Protein AF-A0A817P903-F1 (afdb_monomer)

Sequence (240 aa):
MDYQKALSFQKCALSILSQLVPKNDARLVMTYINVGCDYTQWSNDQLAIIYFQKTLIIIRDISTREYSNENVNPIISIFVFRFCFLVDRYIYDGNVSKALHYMNMAVQLYKRFNHIIQQYIDKDFDFPEEPIHQIVKLLATVAADTIRNDSKGALASSHSLLKLNVELNSTMVDLNLLATVSHRIASVYNLANKYEEAYSFAEAELRIRCNDSNPNFEIVASTPEWFARLYPNESTMQIL

Radius of gyration: 20.79 Å; Cα contacts (8 Å, |Δi|>4): 225; chains: 1; bounding box: 44×40×66 Å

Nearest PDB structures (foldseek):
  7ep7-assembly1_A  TM=5.235E-01  e=7.499E-03  Mus musculus
  5l9u-assembly1_O  TM=5.127E-01  e=2.637E-02  Homo sapiens
  6e9x-assembly1_C  TM=4.028E-01  e=3.259E-01  synthetic construct
  3zpj-assembly1_A  TM=3.254E-01  e=2.979E-01  Thermococcus onnurineus NA1
  3lpz-assembly1_A  TM=2.109E-01  e=1.096E+00  Thermochaetoides thermophila DSM 1495

Structure (mmCIF, N/CA/C/O backbone):
data_AF-A0A817P903-F1
#
_entry.id   AF-A0A817P903-F1
#
loop_
_atom_site.group_PDB
_atom_site.id
_atom_site.type_symbol
_atom_site.label_atom_id
_atom_site.label_alt_id
_atom_site.label_comp_id
_atom_site.label_asym_id
_atom_site.label_entity_id
_atom_site.label_seq_id
_atom_site.pdbx_PDB_ins_code
_atom_site.Cartn_x
_atom_site.Cartn_y
_atom_site.Cartn_z
_atom_site.occupancy
_atom_site.B_iso_or_equiv
_atom_site.auth_seq_id
_atom_site.auth_comp_id
_atom_site.auth_asym_id
_atom_site.auth_atom_id
_atom_site.pdbx_PDB_model_num
ATOM 1 N N . MET A 1 1 ? 7.348 -15.358 13.748 1.00 58.72 1 MET A N 1
ATOM 2 C CA . MET A 1 1 ? 6.684 -14.763 14.931 1.00 58.72 1 MET A CA 1
ATOM 3 C C . MET A 1 1 ? 5.490 -15.623 15.299 1.00 58.72 1 MET A C 1
ATOM 5 O O . MET A 1 1 ? 4.866 -16.180 14.406 1.00 58.72 1 MET A O 1
ATOM 9 N N . ASP A 1 2 ? 5.187 -15.759 16.588 1.00 77.12 2 ASP A N 1
ATOM 10 C CA . ASP A 1 2 ? 4.012 -16.498 17.057 1.00 77.12 2 ASP A CA 1
ATOM 11 C C . ASP A 1 2 ? 2.776 -15.582 16.995 1.00 77.12 2 ASP A C 1
ATOM 13 O O . ASP A 1 2 ? 2.403 -14.927 17.971 1.00 77.12 2 ASP A O 1
ATOM 17 N N . TYR A 1 3 ? 2.188 -15.473 15.801 1.00 74.62 3 TYR A N 1
ATOM 18 C CA . TYR A 1 3 ? 1.023 -14.621 15.541 1.00 74.62 3 TYR A CA 1
ATOM 19 C C . TYR A 1 3 ? -0.187 -14.998 16.415 1.00 74.62 3 TYR A C 1
ATOM 21 O O . TYR A 1 3 ? -1.009 -14.139 16.717 1.00 74.62 3 TYR A O 1
ATOM 29 N N . GLN A 1 4 ? -0.270 -16.246 16.899 1.00 81.31 4 GLN A N 1
ATOM 30 C CA . GLN A 1 4 ? -1.297 -16.662 17.864 1.00 81.31 4 GLN A CA 1
ATOM 31 C C . GLN A 1 4 ? -1.150 -15.923 19.185 1.00 81.31 4 GLN A C 1
ATOM 33 O O . GLN A 1 4 ? -2.134 -15.416 19.727 1.00 81.31 4 GLN A O 1
ATOM 38 N N . LYS A 1 5 ? 0.082 -15.844 19.698 1.00 86.25 5 LYS A N 1
ATOM 39 C CA . LYS A 1 5 ? 0.366 -15.116 20.936 1.00 86.25 5 LYS A CA 1
ATOM 40 C C . LYS A 1 5 ? 0.111 -13.625 20.770 1.00 86.25 5 LYS A C 1
ATOM 42 O O . LYS A 1 5 ? -0.588 -13.060 21.610 1.00 86.25 5 LYS A O 1
ATOM 47 N N . ALA A 1 6 ? 0.597 -13.006 19.692 1.00 85.56 6 ALA A N 1
ATOM 48 C CA . ALA A 1 6 ? 0.344 -11.587 19.414 1.00 85.56 6 ALA A CA 1
ATOM 49 C C . ALA A 1 6 ? -1.165 -11.283 19.381 1.00 85.56 6 ALA A C 1
ATOM 51 O O . ALA A 1 6 ? -1.645 -10.436 20.141 1.00 85.56 6 ALA A O 1
ATOM 52 N N . LEU A 1 7 ? -1.926 -12.088 18.637 1.00 88.38 7 LEU A N 1
ATOM 53 C CA . LEU A 1 7 ? -3.375 -11.965 18.542 1.00 88.38 7 LEU A CA 1
ATOM 54 C C . LEU A 1 7 ? -4.068 -12.168 19.900 1.00 88.38 7 LEU A C 1
ATOM 56 O O . LEU A 1 7 ? -5.043 -11.481 20.204 1.00 88.38 7 LEU A O 1
ATOM 60 N N . SER A 1 8 ? -3.580 -13.091 20.737 1.00 89.81 8 SER A N 1
ATOM 61 C CA . SER A 1 8 ? -4.131 -13.325 22.080 1.00 89.81 8 SER A CA 1
ATOM 62 C C . SER A 1 8 ? -3.957 -12.109 22.997 1.00 89.81 8 SER A C 1
ATOM 64 O O . SER A 1 8 ? -4.920 -11.684 23.642 1.00 89.81 8 SER A O 1
ATOM 66 N N . PHE A 1 9 ? -2.775 -11.483 22.984 1.00 91.06 9 PHE A N 1
ATOM 67 C CA . PHE A 1 9 ? -2.508 -10.272 23.755 1.00 91.06 9 PHE A CA 1
ATOM 68 C C . PHE A 1 9 ? -3.334 -9.094 23.242 1.00 91.06 9 PHE A C 1
ATOM 70 O O . PHE A 1 9 ? -3.938 -8.380 24.042 1.00 91.06 9 PHE A O 1
ATOM 77 N N . GLN A 1 10 ? -3.440 -8.923 21.922 1.00 92.19 10 GLN A N 1
ATOM 78 C CA . GLN A 1 10 ? -4.248 -7.854 21.337 1.00 92.19 10 GLN A CA 1
ATOM 79 C C . GLN A 1 10 ? -5.744 -8.025 21.634 1.00 92.19 10 GLN A C 1
ATOM 81 O O . GLN A 1 10 ? -6.421 -7.046 21.937 1.00 92.19 10 GLN A O 1
ATOM 86 N N . LYS A 1 11 ? -6.275 -9.255 21.620 1.00 91.94 11 LYS A N 1
ATOM 87 C CA . LYS A 1 11 ? -7.664 -9.535 22.029 1.00 91.94 11 LYS A CA 1
ATOM 88 C C . LYS A 1 11 ? -7.905 -9.238 23.508 1.00 91.94 11 LYS A C 1
ATOM 90 O O . LYS A 1 11 ? -8.954 -8.690 23.845 1.00 91.94 11 LYS A O 1
ATOM 95 N N . CYS A 1 12 ? -6.945 -9.563 24.373 1.00 92.75 12 CYS A N 1
ATOM 96 C CA . CYS A 1 12 ? -7.005 -9.213 25.791 1.00 92.75 12 CYS A CA 1
ATOM 97 C C . CYS A 1 12 ? -7.043 -7.687 25.978 1.00 92.75 12 CYS A C 1
ATOM 99 O O . CYS A 1 12 ? -7.960 -7.163 26.611 1.00 92.75 12 CYS A O 1
ATOM 101 N N . ALA A 1 13 ? -6.120 -6.967 25.331 1.00 92.88 13 ALA A N 1
ATOM 102 C CA . ALA A 1 13 ? -6.092 -5.507 25.338 1.00 92.88 13 ALA A CA 1
ATOM 103 C C . ALA A 1 13 ? -7.408 -4.912 24.818 1.00 92.88 13 ALA A C 1
ATOM 105 O O . ALA A 1 13 ? -7.954 -3.999 25.431 1.00 92.88 13 ALA A O 1
ATOM 106 N N . LEU A 1 14 ? -7.965 -5.471 23.741 1.00 93.00 14 LEU A N 1
ATOM 107 C CA . LEU A 1 14 ? -9.237 -5.032 23.178 1.00 93.00 14 LEU A CA 1
ATOM 108 C C . LEU A 1 14 ? -10.393 -5.207 24.169 1.00 93.00 14 LEU A C 1
ATOM 110 O O . LEU A 1 14 ? -11.217 -4.305 24.297 1.00 93.00 14 LEU A O 1
ATOM 114 N N . SER A 1 15 ? -10.447 -6.336 24.879 1.00 92.94 15 SER A N 1
ATOM 115 C CA . SER A 1 15 ? -11.467 -6.604 25.901 1.00 92.94 15 SER A CA 1
ATOM 116 C C . SER A 1 15 ? -11.397 -5.602 27.052 1.00 92.94 15 SER A C 1
ATOM 118 O O . SER A 1 15 ? -12.432 -5.107 27.494 1.00 92.94 15 SER A O 1
ATOM 120 N N . ILE A 1 16 ? -10.185 -5.288 27.516 1.00 93.69 16 ILE A N 1
ATOM 121 C CA . ILE A 1 16 ? -9.948 -4.334 28.604 1.00 93.69 16 ILE A CA 1
ATOM 122 C C . ILE A 1 16 ? -10.295 -2.912 28.145 1.00 93.69 16 ILE A C 1
ATOM 124 O O . ILE A 1 16 ? -11.116 -2.237 28.762 1.00 93.69 16 ILE A O 1
ATOM 128 N N . LEU A 1 17 ? -9.726 -2.464 27.023 1.00 91.88 17 LEU A N 1
ATOM 129 C CA . LEU A 1 17 ? -9.944 -1.115 26.500 1.00 91.88 17 LEU A CA 1
ATOM 130 C C . LEU A 1 17 ? -11.420 -0.868 26.167 1.00 91.88 17 LEU A C 1
ATOM 132 O O . LEU A 1 17 ? -11.943 0.187 26.507 1.00 91.88 17 LEU A O 1
ATOM 136 N N . SER A 1 18 ? -12.131 -1.848 25.603 1.00 90.12 18 SER A N 1
ATOM 137 C 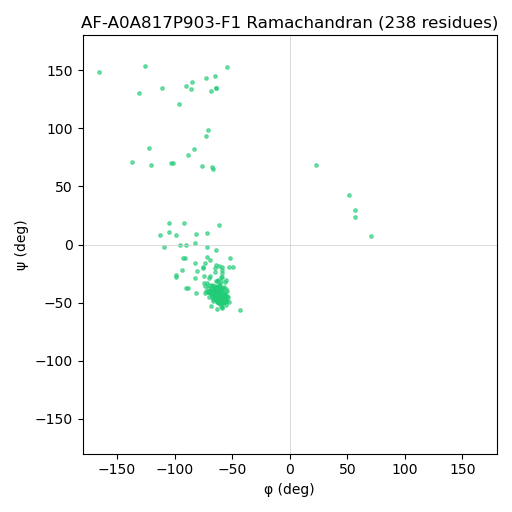CA . SER A 1 18 ? -13.559 -1.696 25.271 1.00 90.12 18 SER A CA 1
ATOM 138 C C . SER A 1 18 ? -14.456 -1.423 26.487 1.00 90.12 18 SER A C 1
ATOM 140 O O . SER A 1 18 ? -15.581 -0.964 26.306 1.00 90.12 18 SER A O 1
ATOM 142 N N . GLN A 1 19 ? -13.984 -1.716 27.704 1.00 93.75 19 GLN A N 1
ATOM 143 C CA . GLN A 1 19 ? -14.698 -1.448 28.958 1.00 93.75 19 GLN A CA 1
ATOM 144 C C . GLN A 1 19 ? -14.230 -0.159 29.645 1.00 93.75 19 GLN A C 1
ATOM 146 O O . GLN A 1 19 ? -14.989 0.434 30.405 1.00 93.75 19 GLN A O 1
ATOM 151 N N . LEU A 1 20 ? -12.985 0.263 29.403 1.00 93.00 20 LEU A N 1
ATOM 152 C CA . LEU A 1 20 ? -12.344 1.361 30.131 1.00 93.00 20 LEU A CA 1
ATOM 153 C C . LEU A 1 20 ? -12.382 2.699 29.401 1.00 93.00 20 LEU A C 1
ATOM 155 O O . LEU A 1 20 ? -12.308 3.741 30.050 1.00 93.00 20 LEU A O 1
ATOM 159 N N . VAL A 1 21 ? -12.425 2.687 28.067 1.00 87.00 21 VAL A N 1
ATOM 160 C CA . VAL A 1 21 ? -12.268 3.903 27.266 1.00 87.00 21 VAL A CA 1
ATOM 161 C C . VAL A 1 21 ? -13.434 4.103 26.299 1.00 87.00 21 VAL A C 1
ATOM 163 O O . VAL A 1 21 ? -14.073 3.132 25.883 1.00 87.00 21 VAL A O 1
ATOM 166 N N . PRO A 1 22 ? -13.734 5.356 25.912 1.00 85.56 22 PRO A N 1
ATOM 167 C CA . PRO A 1 22 ? -14.714 5.636 24.872 1.00 85.56 22 PRO A CA 1
ATOM 168 C C . PRO A 1 22 ? -14.404 4.894 23.566 1.00 85.56 22 PRO A C 1
ATOM 170 O O . PRO A 1 22 ? -13.249 4.633 23.230 1.00 85.56 22 PRO A O 1
ATOM 173 N N . LYS A 1 23 ? -15.443 4.609 22.771 1.00 82.25 23 LYS A N 1
ATOM 174 C CA . LYS A 1 23 ? -15.308 3.871 21.498 1.00 82.25 23 LYS A CA 1
ATOM 175 C C . LYS A 1 23 ? -14.369 4.535 20.483 1.00 82.25 23 LYS A C 1
ATOM 177 O O . LYS A 1 23 ? -13.891 3.859 19.579 1.00 82.25 23 LYS A O 1
ATOM 182 N N . ASN A 1 24 ? -14.140 5.836 20.619 1.00 77.56 24 ASN A N 1
ATOM 183 C CA . ASN A 1 24 ? -13.277 6.638 19.762 1.00 77.56 24 ASN A CA 1
ATOM 184 C C . ASN A 1 24 ? -11.869 6.877 20.340 1.00 77.56 24 ASN A C 1
ATOM 186 O O . ASN A 1 24 ? -11.115 7.667 19.779 1.00 77.56 24 ASN A O 1
ATOM 190 N N . ASP A 1 25 ? -11.502 6.218 21.443 1.00 82.69 25 ASP A N 1
ATOM 191 C CA . ASP A 1 25 ? -10.167 6.339 22.031 1.00 82.69 25 ASP A CA 1
ATOM 192 C C . ASP A 1 25 ? -9.083 5.803 21.083 1.00 82.69 25 ASP A C 1
ATOM 194 O O . ASP A 1 25 ? -9.194 4.707 20.523 1.00 82.69 25 ASP A O 1
ATOM 198 N N . ALA A 1 26 ? -7.998 6.567 20.944 1.00 80.31 26 ALA A N 1
ATOM 199 C CA . ALA A 1 26 ? -6.892 6.267 20.043 1.00 80.31 26 ALA A CA 1
ATOM 200 C C . ALA A 1 26 ? -6.282 4.874 20.258 1.00 80.31 26 ALA A C 1
ATOM 202 O O . ALA A 1 26 ? -5.977 4.164 19.298 1.00 80.31 26 ALA A O 1
ATOM 203 N N . ARG A 1 27 ? -6.143 4.447 21.519 1.00 84.94 27 ARG A N 1
ATOM 204 C CA . ARG A 1 27 ? -5.557 3.146 21.880 1.00 84.94 27 ARG A CA 1
ATOM 205 C C . ARG A 1 27 ? -6.461 2.003 21.443 1.00 84.94 27 ARG A C 1
ATOM 207 O O . ARG A 1 27 ? -5.977 0.966 20.984 1.00 84.94 27 ARG A O 1
ATOM 214 N N . LEU A 1 28 ? -7.774 2.198 21.554 1.00 87.69 28 LEU A N 1
ATOM 215 C CA . LEU A 1 28 ? -8.757 1.221 21.107 1.00 87.69 28 LEU A CA 1
ATOM 216 C C . LEU A 1 28 ? -8.731 1.085 19.578 1.00 87.69 28 LEU A C 1
ATOM 218 O O . LEU A 1 28 ? -8.673 -0.035 19.070 1.00 87.69 28 LEU A O 1
ATOM 222 N N . VAL A 1 29 ? -8.685 2.205 18.846 1.00 87.94 29 VAL A N 1
ATOM 223 C CA . VAL A 1 29 ? -8.566 2.199 17.375 1.00 87.94 29 VAL A CA 1
ATOM 224 C C . VAL A 1 29 ? -7.271 1.526 16.927 1.00 87.94 29 VAL A C 1
ATOM 226 O O . VAL A 1 29 ? -7.301 0.651 16.062 1.00 87.94 29 VAL A O 1
ATOM 229 N N . MET A 1 30 ? -6.147 1.852 17.567 1.00 87.75 30 MET A N 1
ATOM 230 C CA . MET A 1 30 ? -4.868 1.203 17.286 1.00 87.75 30 MET A CA 1
ATOM 231 C C . MET A 1 30 ? -4.903 -0.304 17.537 1.00 87.75 30 MET A C 1
ATOM 233 O O . MET A 1 30 ? -4.342 -1.074 16.758 1.00 87.75 30 MET A O 1
ATOM 237 N N . THR A 1 31 ? -5.609 -0.745 18.577 1.00 91.31 31 THR A N 1
ATOM 238 C CA . THR A 1 31 ? -5.785 -2.175 18.847 1.00 91.31 31 THR A CA 1
ATOM 239 C C . THR A 1 31 ? -6.612 -2.851 17.750 1.00 91.31 31 THR A C 1
ATOM 241 O O . THR A 1 31 ? -6.235 -3.928 17.297 1.00 91.31 31 THR A O 1
ATOM 244 N N . TYR A 1 32 ? -7.685 -2.222 17.250 1.00 93.31 32 TYR A N 1
ATOM 245 C CA . TYR A 1 32 ? -8.441 -2.755 16.107 1.00 93.31 32 TYR A CA 1
ATOM 246 C C . TYR A 1 32 ? -7.581 -2.888 14.843 1.00 93.31 32 TYR A C 1
ATOM 248 O O . TYR A 1 32 ? -7.648 -3.919 14.173 1.00 93.31 32 TYR A O 1
ATOM 256 N N . ILE A 1 33 ? -6.755 -1.879 14.542 1.00 91.31 33 ILE A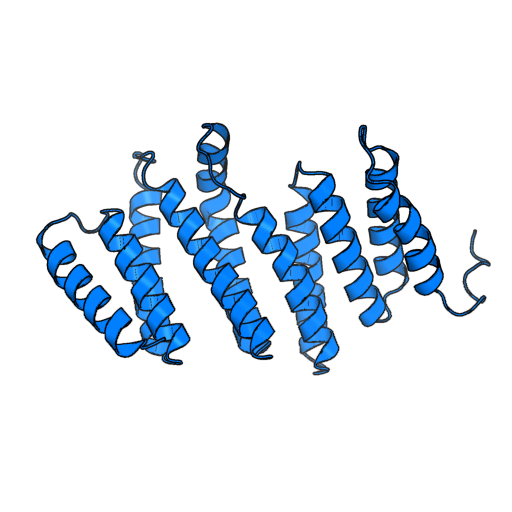 N 1
ATOM 257 C CA . ILE A 1 33 ? -5.827 -1.898 13.402 1.00 91.31 33 ILE A CA 1
ATOM 258 C C . ILE A 1 33 ? -4.856 -3.073 13.520 1.00 91.31 33 ILE A C 1
ATOM 260 O O . ILE A 1 33 ? -4.728 -3.857 12.580 1.00 91.31 33 ILE A O 1
ATOM 264 N N . ASN A 1 34 ? -4.212 -3.217 14.680 1.00 91.19 34 ASN A N 1
ATOM 265 C CA . ASN A 1 34 ? -3.232 -4.273 14.906 1.00 91.19 34 ASN A CA 1
ATOM 266 C C . ASN A 1 34 ? -3.866 -5.666 14.779 1.00 91.19 34 ASN A C 1
ATOM 268 O O . ASN A 1 34 ? -3.315 -6.508 14.080 1.00 91.19 34 ASN A O 1
ATOM 272 N N . VAL A 1 35 ? -5.073 -5.875 15.322 1.00 92.62 35 VAL A N 1
ATOM 273 C CA . VAL A 1 35 ? -5.782 -7.160 15.184 1.00 92.62 35 VAL A CA 1
ATOM 274 C C . VAL A 1 35 ? -6.102 -7.472 13.720 1.00 92.62 35 VAL A C 1
ATOM 276 O O . VAL A 1 35 ? -5.978 -8.619 13.291 1.00 92.62 35 VAL A O 1
ATOM 279 N N . GLY A 1 36 ? -6.488 -6.466 12.929 1.00 92.25 36 GLY A N 1
ATOM 280 C CA . GLY A 1 36 ? -6.689 -6.636 11.489 1.00 92.25 36 GLY A CA 1
ATOM 281 C C . GLY A 1 36 ? -5.405 -7.048 10.757 1.00 92.25 36 GLY A C 1
ATOM 282 O O . GLY A 1 36 ? -5.426 -7.960 9.924 1.00 92.25 36 GLY A O 1
ATOM 283 N N . CYS A 1 37 ? -4.272 -6.431 11.101 1.00 89.56 37 CYS A N 1
ATOM 284 C CA . CYS A 1 37 ? -2.963 -6.795 10.560 1.00 89.56 37 CYS A CA 1
ATOM 285 C C . CYS A 1 37 ? -2.542 -8.215 10.965 1.00 89.56 37 CYS A C 1
ATOM 287 O O . CYS A 1 37 ? -2.125 -8.980 10.096 1.00 89.56 37 CYS A O 1
ATOM 289 N N . ASP A 1 38 ? -2.711 -8.595 12.233 1.00 90.12 38 ASP A N 1
ATOM 290 C CA . ASP A 1 38 ? -2.404 -9.937 12.735 1.00 90.12 38 ASP A CA 1
ATOM 291 C C . ASP A 1 38 ? -3.220 -11.000 11.988 1.00 90.12 38 ASP A C 1
ATOM 293 O O . ASP A 1 38 ? -2.658 -11.982 11.506 1.00 90.12 38 ASP A O 1
ATOM 297 N N . TYR A 1 39 ? -4.529 -10.789 11.800 1.00 90.88 39 TYR A N 1
ATOM 298 C CA . TYR A 1 39 ? -5.360 -11.707 11.013 1.00 90.88 39 TY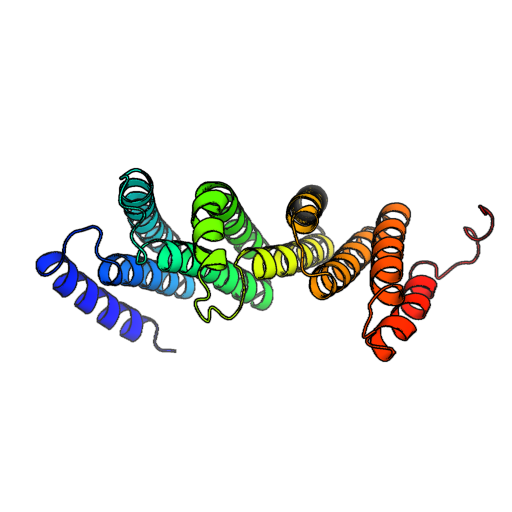R A CA 1
ATOM 299 C C . TYR A 1 39 ? -4.928 -11.799 9.549 1.00 90.88 39 TYR A C 1
ATOM 301 O O . TYR A 1 39 ? -4.944 -12.893 8.985 1.00 90.88 39 TYR A O 1
ATOM 309 N N . THR A 1 40 ? -4.496 -10.688 8.947 1.00 87.88 40 THR A N 1
ATOM 310 C CA . THR A 1 40 ? -3.959 -10.678 7.575 1.00 87.88 40 THR A CA 1
ATOM 311 C C . THR A 1 40 ? -2.671 -11.503 7.483 1.00 87.88 40 THR A C 1
ATOM 313 O O . THR A 1 40 ? -2.484 -12.296 6.559 1.00 87.88 40 THR A O 1
ATOM 316 N N . GLN A 1 41 ? -1.778 -11.370 8.468 1.00 83.69 41 GLN A N 1
ATOM 317 C CA . GLN A 1 41 ? -0.554 -12.175 8.562 1.00 83.69 41 GLN A CA 1
ATOM 318 C C . GLN A 1 41 ? -0.861 -13.660 8.763 1.00 83.69 41 GLN A C 1
ATOM 320 O O . GLN A 1 41 ? -0.165 -14.527 8.241 1.00 83.69 41 GLN A O 1
ATOM 325 N N . TRP A 1 42 ? -1.965 -13.947 9.440 1.00 86.94 42 TRP A N 1
ATOM 326 C CA . TRP A 1 42 ? -2.511 -15.281 9.621 1.00 86.94 42 TRP A CA 1
ATOM 327 C C . TRP A 1 42 ? -3.344 -15.816 8.453 1.00 86.94 42 TRP A C 1
ATOM 329 O O . TRP A 1 42 ? -3.958 -16.874 8.576 1.00 86.94 42 TRP A O 1
ATOM 339 N N . SER A 1 43 ? -3.351 -15.121 7.312 1.00 86.25 43 SER A N 1
ATOM 340 C CA . SER A 1 43 ? -4.129 -15.486 6.119 1.00 86.25 43 SER A CA 1
ATOM 341 C C . SER A 1 43 ? -5.636 -15.622 6.375 1.00 86.25 43 SER A C 1
ATOM 343 O O . SER A 1 43 ? -6.340 -16.306 5.635 1.00 86.25 43 SER A O 1
ATOM 345 N N . ASN A 1 44 ? -6.146 -14.957 7.414 1.00 88.44 44 ASN A N 1
ATOM 346 C CA . ASN A 1 44 ? -7.566 -14.879 7.725 1.00 88.44 44 ASN A CA 1
ATOM 347 C C . ASN A 1 44 ? -8.122 -13.512 7.306 1.00 88.44 44 ASN A C 1
ATOM 349 O O . ASN A 1 44 ? -8.460 -12.656 8.128 1.00 88.44 44 ASN A O 1
ATOM 353 N N . ASP A 1 45 ? -8.206 -13.316 5.992 1.00 85.25 45 ASP A N 1
ATOM 354 C CA . ASP A 1 45 ? -8.588 -12.038 5.386 1.00 85.25 45 ASP A CA 1
ATOM 355 C C . ASP A 1 45 ? -10.023 -11.625 5.768 1.00 85.25 45 ASP A C 1
ATOM 357 O O . ASP A 1 45 ? -10.312 -10.441 5.939 1.00 85.25 45 ASP A O 1
ATOM 361 N N . GLN A 1 46 ? -10.919 -12.598 5.973 1.00 89.88 46 GLN A N 1
ATOM 362 C CA . GLN A 1 46 ? -12.305 -12.345 6.383 1.00 89.88 46 GLN A CA 1
ATOM 363 C C . GLN A 1 46 ? -12.371 -11.636 7.738 1.00 89.88 46 GLN A C 1
ATOM 365 O O . GLN A 1 46 ? -13.055 -10.619 7.877 1.00 89.88 46 GLN A O 1
ATOM 370 N N . LEU A 1 47 ? -11.633 -12.137 8.735 1.00 91.38 47 LEU A N 1
ATOM 371 C CA . LEU A 1 47 ? -11.566 -11.481 10.037 1.00 91.38 47 LEU A CA 1
ATOM 372 C C . LEU A 1 47 ? -10.802 -10.160 9.945 1.00 91.38 47 LEU A C 1
ATOM 374 O O . LEU A 1 47 ? -11.256 -9.174 10.520 1.00 91.38 47 LEU A O 1
ATOM 378 N N . ALA A 1 48 ? -9.710 -10.092 9.181 1.00 91.50 48 ALA A N 1
ATOM 379 C CA . ALA A 1 48 ? -8.967 -8.847 8.996 1.00 91.50 48 ALA A CA 1
ATOM 380 C C . ALA A 1 48 ? -9.860 -7.696 8.500 1.00 91.50 48 ALA A C 1
ATOM 382 O O . ALA A 1 48 ? -9.870 -6.615 9.094 1.00 91.50 48 ALA A O 1
ATOM 383 N N . ILE A 1 49 ? -10.679 -7.951 7.474 1.00 90.00 49 ILE A N 1
ATOM 384 C CA . ILE A 1 49 ? -11.604 -6.965 6.901 1.00 90.00 49 ILE A CA 1
ATOM 385 C C . ILE A 1 49 ? -12.614 -6.473 7.941 1.00 90.00 49 ILE A C 1
ATOM 387 O O . ILE A 1 49 ? -12.869 -5.272 8.009 1.00 90.00 49 ILE A O 1
ATOM 391 N N . ILE A 1 50 ? -13.153 -7.354 8.789 1.00 93.12 50 ILE A N 1
ATOM 392 C CA . ILE A 1 50 ? -14.091 -6.958 9.854 1.00 93.12 50 ILE A CA 1
ATOM 393 C C . ILE A 1 50 ? -13.433 -5.957 10.812 1.00 93.12 50 ILE A C 1
ATOM 395 O O . ILE A 1 50 ? -14.049 -4.962 11.203 1.00 93.12 50 ILE A O 1
ATOM 399 N N . TYR A 1 51 ? -12.177 -6.193 11.190 1.00 93.19 51 TYR A N 1
ATOM 400 C CA . TYR A 1 51 ? -11.442 -5.298 12.081 1.00 93.19 51 TYR A CA 1
ATOM 401 C C . TYR A 1 51 ? -11.080 -3.973 11.399 1.00 93.19 51 TYR A C 1
ATOM 403 O O . TYR A 1 51 ? -11.288 -2.914 11.991 1.00 93.19 51 TYR A O 1
ATOM 411 N N . PHE A 1 52 ? -10.669 -3.999 10.130 1.00 92.81 52 PHE A N 1
ATOM 412 C CA . PHE A 1 52 ? -10.452 -2.780 9.347 1.00 92.81 52 PHE A CA 1
ATOM 413 C C . PHE A 1 52 ? -11.738 -1.962 9.151 1.00 92.81 52 PHE A C 1
ATOM 415 O O . PHE A 1 52 ? -11.700 -0.735 9.222 1.00 92.81 52 PHE A O 1
ATOM 422 N N . GLN A 1 53 ? -12.894 -2.606 8.978 1.00 91.69 53 GLN A N 1
ATOM 423 C CA . GLN A 1 53 ? -14.190 -1.923 8.912 1.00 91.69 53 GLN A CA 1
ATOM 424 C C . GLN A 1 53 ? -14.551 -1.244 10.235 1.00 91.69 53 GLN A C 1
ATOM 426 O O . GLN A 1 53 ? -15.008 -0.100 10.224 1.00 91.69 53 GLN A O 1
ATOM 431 N N . LYS A 1 54 ? -14.306 -1.901 11.377 1.00 90.44 54 LYS A N 1
ATOM 432 C CA . LYS A 1 54 ? -14.489 -1.281 12.700 1.00 90.44 54 LYS A CA 1
ATOM 433 C C . LYS A 1 54 ? -13.616 -0.037 12.857 1.00 90.44 54 LYS A C 1
ATOM 435 O O . LYS A 1 54 ? -14.128 1.006 13.258 1.00 90.44 54 LYS A O 1
ATOM 440 N N . THR A 1 55 ? -12.345 -0.121 12.464 1.00 91.19 55 THR A N 1
ATOM 441 C CA . THR A 1 55 ? -11.434 1.031 12.425 1.00 91.19 55 THR A CA 1
ATOM 442 C C . THR A 1 55 ? -11.992 2.158 11.554 1.00 91.19 55 THR A C 1
ATOM 444 O O . THR A 1 55 ? -12.061 3.300 12.002 1.00 91.19 55 THR A O 1
ATOM 447 N N . LEU A 1 56 ? -12.448 1.853 10.333 1.00 89.25 56 LEU A N 1
ATOM 448 C CA . LEU A 1 56 ? -12.993 2.846 9.401 1.00 89.25 56 LEU A CA 1
ATOM 449 C C . LEU A 1 56 ? -14.232 3.564 9.940 1.00 89.25 56 LEU A C 1
ATOM 451 O O . LEU A 1 56 ? -14.376 4.763 9.715 1.00 89.25 56 LEU A O 1
ATOM 455 N N . ILE A 1 57 ? -15.133 2.852 10.620 1.00 88.00 57 ILE A N 1
ATOM 456 C CA . ILE A 1 57 ? -16.332 3.451 11.223 1.00 88.00 57 ILE A CA 1
ATOM 457 C C . ILE A 1 57 ? -15.927 4.482 12.277 1.00 88.00 57 ILE A C 1
ATOM 459 O O . ILE A 1 57 ? -16.448 5.595 12.268 1.00 88.00 57 ILE A O 1
ATOM 463 N N . ILE A 1 58 ? -14.971 4.132 13.138 1.00 84.31 58 ILE A N 1
ATOM 464 C CA . ILE A 1 58 ? -14.499 5.026 14.195 1.00 84.31 58 ILE A CA 1
ATOM 465 C C . ILE A 1 58 ? -13.769 6.232 13.594 1.00 84.31 58 ILE A C 1
ATOM 467 O O . ILE A 1 58 ? -14.084 7.363 13.947 1.00 84.31 58 ILE A O 1
ATOM 471 N N . ILE A 1 59 ? -12.862 6.016 12.633 1.00 83.81 59 ILE A N 1
ATOM 472 C CA . ILE A 1 59 ? -12.170 7.108 11.931 1.00 83.81 59 ILE A CA 1
ATOM 473 C C . ILE A 1 59 ? -13.177 8.064 11.278 1.00 83.81 59 ILE A C 1
ATOM 475 O O . ILE A 1 59 ? -13.023 9.275 11.398 1.00 83.81 59 ILE A O 1
ATOM 479 N N . ARG A 1 60 ? -14.227 7.542 10.627 1.00 84.25 60 ARG A N 1
ATOM 480 C CA . ARG A 1 60 ? -15.279 8.370 10.015 1.00 84.25 60 ARG A CA 1
ATOM 481 C C . ARG A 1 60 ? -16.019 9.209 11.052 1.00 84.25 60 ARG A C 1
ATOM 483 O O . ARG A 1 60 ? -16.137 10.411 10.851 1.00 84.25 60 ARG A O 1
ATOM 490 N N . ASP A 1 61 ? -16.479 8.598 12.141 1.00 80.31 61 ASP A N 1
ATOM 491 C CA . ASP A 1 61 ? -17.201 9.305 13.207 1.00 80.31 61 ASP A CA 1
ATOM 492 C C . ASP A 1 61 ? -16.348 10.432 13.801 1.00 80.31 61 ASP A C 1
ATOM 494 O O . ASP A 1 61 ? -16.804 11.569 13.924 1.00 80.31 61 ASP A O 1
ATOM 498 N N . ILE A 1 62 ? -15.073 10.150 14.079 1.00 74.25 62 ILE A N 1
ATOM 499 C CA . ILE A 1 62 ? -14.160 11.154 14.619 1.00 74.25 62 ILE A CA 1
ATOM 500 C C . ILE A 1 62 ? -13.882 12.267 13.598 1.00 74.25 62 ILE A C 1
ATOM 502 O O . ILE A 1 62 ? -13.909 13.435 13.964 1.00 74.25 62 ILE A O 1
ATOM 506 N N . SER A 1 63 ? -13.678 11.927 12.320 1.00 72.44 63 SER A N 1
ATOM 507 C CA . SER A 1 63 ? -13.385 12.909 11.264 1.00 72.44 63 SER A CA 1
ATOM 508 C C . SER A 1 63 ? -14.522 13.899 10.979 1.00 72.44 63 SER A C 1
ATOM 510 O O . SER A 1 63 ? -14.279 14.947 10.395 1.00 72.44 63 SER A O 1
ATOM 512 N N . THR A 1 64 ? -15.762 13.570 11.359 1.00 71.06 64 THR A N 1
ATOM 513 C CA . THR A 1 64 ? -16.944 14.419 11.119 1.00 71.06 64 THR A CA 1
ATOM 514 C C . THR A 1 64 ? -17.283 15.366 12.266 1.00 71.06 64 THR A C 1
ATOM 516 O O . THR A 1 64 ? -18.130 16.240 12.101 1.00 71.06 64 THR A O 1
ATOM 519 N N . ARG A 1 65 ? -16.667 15.195 13.439 1.00 64.19 65 ARG A N 1
ATOM 520 C CA . ARG A 1 65 ? -16.889 16.080 14.587 1.00 64.19 65 ARG A CA 1
ATOM 521 C C . ARG A 1 65 ? -15.861 17.211 14.506 1.00 64.19 65 ARG A C 1
ATOM 523 O O . ARG A 1 65 ? -14.692 16.927 14.286 1.00 64.19 65 ARG A O 1
ATOM 530 N N . GLU A 1 66 ? -16.272 18.463 14.739 1.00 50.56 66 GLU A N 1
ATOM 531 C CA . GLU A 1 66 ? -15.395 19.665 14.772 1.00 50.56 66 GLU A CA 1
ATOM 532 C C . GLU A 1 66 ? -14.172 19.531 15.702 1.00 50.56 66 GLU A C 1
ATOM 534 O O . GLU A 1 66 ? -13.230 20.313 15.636 1.00 50.56 66 GLU A O 1
ATOM 539 N N . TYR A 1 67 ? -14.149 18.495 16.536 1.00 48.75 67 TYR A N 1
ATOM 540 C CA . TYR A 1 67 ? -12.969 17.998 17.222 1.00 48.75 67 TYR A CA 1
ATOM 541 C C . TYR A 1 67 ? -12.066 17.192 16.276 1.00 48.75 67 TYR A C 1
ATOM 543 O O . TYR A 1 67 ? -11.860 15.989 16.472 1.00 48.75 67 TYR A O 1
ATOM 551 N N . SER A 1 68 ? -11.450 17.863 15.300 1.00 49.44 68 SER A N 1
ATOM 552 C CA . SER A 1 68 ? -10.178 17.426 14.712 1.00 49.44 68 SER A CA 1
ATOM 553 C C . SER A 1 68 ? -9.088 17.536 15.787 1.00 49.44 68 SER A C 1
ATOM 555 O O . SER A 1 68 ? -8.204 18.390 15.743 1.00 49.44 68 SER A O 1
ATOM 557 N N . ASN A 1 69 ? -9.223 16.736 16.843 1.00 51.09 69 ASN A N 1
ATOM 558 C CA . ASN A 1 69 ? -8.286 16.715 17.948 1.00 51.09 69 ASN A CA 1
ATOM 559 C C . ASN A 1 69 ? -6.941 16.216 17.422 1.00 51.09 69 ASN A C 1
ATOM 561 O O . ASN A 1 69 ? -6.880 15.300 16.600 1.00 51.09 69 ASN A O 1
ATOM 565 N N . GLU A 1 70 ? -5.865 16.761 17.973 1.00 54.44 70 GLU A N 1
ATOM 566 C CA . GLU A 1 70 ? -4.463 16.425 17.683 1.00 54.44 70 GLU A CA 1
ATOM 567 C C . GLU A 1 70 ? -4.168 14.905 17.712 1.00 54.44 70 GLU A C 1
ATOM 569 O O . GLU A 1 70 ? -3.215 14.439 17.096 1.00 54.44 70 GLU A O 1
ATOM 574 N N . ASN A 1 71 ? -5.035 14.108 18.349 1.00 54.78 71 ASN A N 1
ATOM 575 C CA . ASN A 1 71 ? -4.936 12.651 18.477 1.00 54.78 71 ASN A CA 1
ATOM 576 C C . ASN A 1 71 ? -5.441 11.832 17.269 1.00 54.78 71 ASN A C 1
ATOM 578 O O . ASN A 1 71 ? -5.159 10.637 17.194 1.00 54.78 71 ASN A O 1
ATOM 582 N N . VAL A 1 72 ? -6.216 12.409 16.347 1.00 57.28 72 VAL A N 1
ATOM 583 C CA . VAL A 1 72 ? -6.911 11.657 15.274 1.00 57.28 72 VAL A CA 1
ATOM 584 C C . VAL A 1 72 ? -6.034 11.500 14.037 1.00 57.28 72 VAL A C 1
ATOM 586 O O . VAL A 1 72 ? -6.009 10.441 13.405 1.00 57.28 72 VAL A O 1
ATOM 589 N N . ASN A 1 73 ? -5.269 12.542 13.727 1.00 66.12 73 ASN A N 1
ATOM 590 C CA . ASN A 1 73 ? -4.445 12.627 12.527 1.00 66.12 73 ASN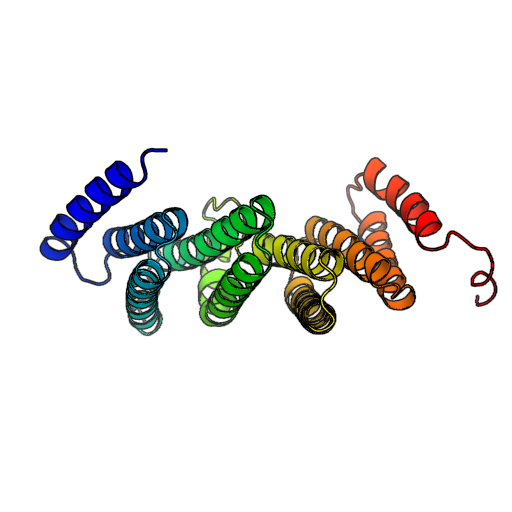 A CA 1
ATOM 591 C C . ASN A 1 73 ? -3.314 11.579 12.520 1.00 66.12 73 ASN A C 1
ATOM 593 O O . ASN A 1 73 ? -3.162 10.902 11.499 1.00 66.12 73 ASN A O 1
ATOM 597 N N . PRO A 1 74 ? -2.620 11.304 13.651 1.00 74.25 74 PRO A N 1
ATOM 598 C CA . PRO A 1 74 ? -1.657 10.207 13.717 1.00 74.25 74 PRO A CA 1
ATOM 599 C C . PRO A 1 74 ? -2.289 8.845 13.416 1.00 74.25 74 PRO A C 1
ATOM 601 O O . PRO A 1 74 ? -1.682 8.024 12.739 1.00 74.25 74 PRO A O 1
ATOM 604 N N . ILE A 1 75 ? -3.521 8.590 13.867 1.00 80.38 75 ILE A N 1
ATOM 605 C CA . ILE A 1 75 ? -4.168 7.279 13.701 1.00 80.38 75 ILE A CA 1
ATOM 606 C C . ILE A 1 75 ? -4.506 7.011 12.236 1.00 80.38 75 ILE A C 1
ATOM 608 O O . ILE A 1 75 ? -4.304 5.894 11.763 1.00 80.38 75 ILE A O 1
ATOM 612 N N . ILE A 1 76 ? -5.015 8.014 11.512 1.00 84.88 76 ILE A N 1
ATOM 613 C CA . ILE A 1 76 ? -5.330 7.872 10.085 1.00 84.88 76 ILE A CA 1
ATOM 614 C C . ILE A 1 76 ? -4.046 7.602 9.299 1.00 84.88 76 ILE A C 1
ATOM 616 O O . ILE A 1 76 ? -4.008 6.645 8.524 1.00 84.88 76 ILE A O 1
ATOM 620 N N . SER A 1 77 ? -2.987 8.379 9.545 1.00 84.44 77 SER A N 1
ATOM 621 C CA . SER A 1 77 ? -1.678 8.169 8.921 1.00 84.44 77 SER A CA 1
ATOM 622 C C . SER A 1 77 ? -1.128 6.778 9.233 1.00 84.44 77 SER A C 1
ATOM 624 O O . SER A 1 77 ? -0.778 6.040 8.314 1.00 84.44 77 SER A O 1
ATOM 626 N N . ILE A 1 78 ? -1.141 6.356 10.503 1.00 85.12 78 ILE A N 1
ATOM 627 C CA . ILE A 1 78 ? -0.726 5.005 10.910 1.00 85.12 78 ILE A CA 1
ATOM 628 C C . ILE A 1 78 ? -1.561 3.940 10.197 1.00 85.12 78 ILE A C 1
ATOM 630 O O . ILE A 1 78 ? -1.018 2.926 9.762 1.00 85.12 78 ILE A O 1
ATOM 634 N N . PHE A 1 79 ? -2.868 4.147 10.046 1.00 90.25 79 PHE A N 1
ATOM 635 C CA . PHE A 1 79 ? -3.725 3.180 9.376 1.00 90.25 79 PHE A CA 1
ATOM 636 C C . PHE A 1 79 ? -3.391 3.049 7.885 1.00 90.25 79 PHE A C 1
ATOM 638 O O . PHE A 1 79 ? -3.303 1.926 7.386 1.00 90.25 79 PHE A O 1
ATOM 645 N N . VAL A 1 80 ? -3.116 4.163 7.196 1.00 90.94 80 VAL A N 1
ATOM 646 C CA . VAL A 1 80 ? -2.588 4.149 5.821 1.00 90.94 80 VAL A CA 1
ATOM 647 C C . VAL A 1 80 ? -1.255 3.398 5.773 1.00 90.94 80 VAL A C 1
ATOM 649 O O . VAL A 1 80 ? -1.114 2.470 4.977 1.00 90.94 80 VAL A O 1
ATOM 652 N N . PHE A 1 81 ? -0.313 3.710 6.670 1.00 89.12 81 PHE A N 1
ATOM 653 C CA . PHE A 1 81 ? 0.979 3.020 6.734 1.00 89.12 81 PHE A CA 1
ATOM 654 C C . PHE A 1 81 ? 0.836 1.519 6.957 1.00 89.12 81 PHE A C 1
ATOM 656 O O . PHE A 1 81 ? 1.574 0.739 6.366 1.00 89.12 81 PHE A O 1
ATOM 663 N N . ARG A 1 82 ? -0.126 1.078 7.770 1.00 90.62 82 ARG A N 1
ATOM 664 C CA . ARG A 1 82 ? -0.381 -0.351 7.987 1.00 90.62 82 ARG A CA 1
ATOM 665 C C . ARG A 1 82 ? -0.815 -1.057 6.709 1.00 90.62 82 ARG A C 1
ATOM 667 O O . ARG A 1 82 ? -0.374 -2.181 6.491 1.00 90.62 82 ARG A O 1
ATOM 674 N N . PHE A 1 83 ? -1.590 -0.407 5.843 1.00 93.19 83 PHE A N 1
ATOM 675 C CA . PHE A 1 83 ? -1.853 -0.947 4.509 1.00 93.19 83 PHE A CA 1
ATOM 676 C C . PHE A 1 83 ? -0.598 -0.952 3.632 1.00 93.19 83 PHE A C 1
ATOM 678 O O . PHE A 1 83 ? -0.335 -1.974 3.008 1.00 93.19 83 PHE A O 1
ATOM 685 N N . CYS A 1 84 ? 0.216 0.109 3.642 1.00 92.50 84 CYS A N 1
ATOM 686 C CA . CYS A 1 84 ? 1.497 0.139 2.921 1.00 92.50 84 CYS A CA 1
ATOM 687 C C . CYS A 1 84 ? 2.427 -1.018 3.339 1.00 92.50 84 CYS A C 1
ATOM 689 O O . CYS A 1 84 ? 2.938 -1.737 2.488 1.00 92.50 84 CYS A O 1
ATOM 691 N N . PHE A 1 85 ? 2.549 -1.294 4.642 1.00 90.81 85 PHE A N 1
ATOM 692 C CA . PHE A 1 85 ? 3.314 -2.440 5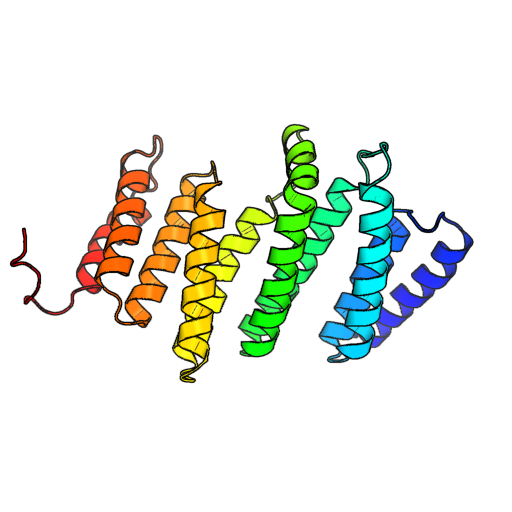.148 1.00 90.81 85 PHE A CA 1
ATOM 693 C C . PHE A 1 85 ? 2.771 -3.789 4.660 1.00 90.81 85 PHE A C 1
ATOM 695 O O . PHE A 1 85 ? 3.542 -4.712 4.396 1.00 90.81 85 PHE A O 1
ATOM 702 N N . LEU A 1 86 ? 1.446 -3.937 4.552 1.00 91.88 86 LEU A N 1
ATOM 703 C CA . LEU A 1 86 ? 0.849 -5.147 3.983 1.00 91.88 86 LEU A CA 1
ATOM 704 C C . LEU A 1 86 ? 1.170 -5.278 2.490 1.00 91.88 86 LEU A C 1
ATOM 706 O O . LEU A 1 86 ? 1.443 -6.388 2.039 1.00 91.88 86 LEU A O 1
ATOM 710 N N . VAL A 1 87 ? 1.174 -4.170 1.743 1.00 93.19 87 VAL A N 1
ATOM 711 C CA . VAL A 1 87 ? 1.557 -4.144 0.323 1.00 93.19 87 VAL A CA 1
ATOM 712 C C . VAL A 1 87 ? 2.991 -4.630 0.143 1.00 93.19 87 VAL A C 1
ATOM 714 O O . VAL A 1 87 ? 3.194 -5.587 -0.599 1.00 93.19 87 VAL A O 1
ATOM 717 N N . ASP A 1 88 ? 3.953 -4.055 0.869 1.00 91.25 88 ASP A N 1
ATOM 718 C CA . ASP A 1 88 ? 5.359 -4.488 0.837 1.00 91.25 88 ASP A CA 1
ATOM 719 C C . ASP A 1 88 ? 5.513 -5.979 1.129 1.00 91.25 88 ASP A C 1
ATOM 721 O O . ASP A 1 88 ? 6.230 -6.701 0.435 1.00 91.25 88 ASP A O 1
ATOM 725 N N . ARG A 1 89 ? 4.795 -6.469 2.143 1.00 90.38 89 ARG A N 1
ATOM 726 C CA . ARG A 1 89 ? 4.847 -7.882 2.511 1.00 90.38 89 ARG A CA 1
ATOM 727 C C . ARG A 1 89 ? 4.328 -8.782 1.395 1.00 90.38 89 ARG A C 1
ATOM 729 O O . ARG A 1 89 ? 4.937 -9.805 1.111 1.00 90.38 89 ARG A O 1
ATOM 736 N N . TYR A 1 90 ? 3.216 -8.422 0.760 1.00 90.00 90 TYR A N 1
ATOM 737 C CA . TYR A 1 90 ? 2.664 -9.232 -0.325 1.00 90.00 90 TYR A CA 1
ATOM 738 C C . TYR A 1 90 ? 3.456 -9.119 -1.626 1.00 90.00 90 TYR A C 1
ATOM 740 O O . TYR A 1 90 ? 3.473 -10.086 -2.382 1.00 90.00 90 TYR A O 1
ATOM 748 N N . ILE A 1 91 ? 4.140 -7.997 -1.862 1.00 88.88 91 ILE A N 1
ATOM 749 C CA . ILE A 1 91 ? 5.167 -7.883 -2.905 1.00 88.88 91 ILE A CA 1
ATOM 750 C C . ILE A 1 91 ? 6.289 -8.888 -2.629 1.00 88.88 91 ILE A C 1
ATOM 752 O O . ILE A 1 91 ? 6.619 -9.689 -3.501 1.00 88.88 91 ILE A O 1
ATOM 756 N N . TYR A 1 92 ? 6.820 -8.908 -1.402 1.00 89.38 92 TYR A N 1
ATOM 757 C CA . TYR A 1 92 ? 7.865 -9.852 -0.999 1.00 89.38 92 TYR A CA 1
ATOM 758 C C . TYR A 1 92 ? 7.424 -11.317 -1.138 1.00 89.38 92 TYR A C 1
ATOM 760 O O . TYR A 1 92 ? 8.170 -12.144 -1.656 1.00 89.38 92 TYR A O 1
ATOM 768 N N . ASP A 1 93 ? 6.185 -11.628 -0.747 1.00 87.81 93 ASP A N 1
ATOM 769 C CA . ASP A 1 93 ? 5.590 -12.962 -0.890 1.00 87.81 93 ASP A CA 1
ATOM 770 C C . ASP A 1 93 ? 5.251 -13.313 -2.365 1.00 87.81 93 ASP A C 1
ATOM 772 O O . ASP A 1 93 ? 4.740 -14.400 -2.640 1.00 87.81 93 ASP A O 1
ATOM 776 N N . GLY A 1 94 ? 5.467 -12.401 -3.325 1.00 86.44 94 GLY A N 1
ATOM 777 C CA . GLY A 1 94 ? 5.129 -12.569 -4.745 1.00 86.44 94 GLY A CA 1
ATOM 778 C C . GLY A 1 94 ? 3.623 -12.555 -5.047 1.00 86.44 94 GLY A C 1
ATOM 779 O O . GLY A 1 94 ? 3.199 -12.818 -6.174 1.00 86.44 94 GLY A O 1
ATOM 780 N N . ASN A 1 95 ? 2.782 -12.242 -4.058 1.00 88.31 95 ASN A N 1
ATOM 781 C CA . ASN A 1 95 ? 1.330 -12.219 -4.192 1.00 88.31 95 ASN A CA 1
ATOM 782 C C . ASN A 1 95 ? 0.835 -10.851 -4.676 1.00 88.31 95 ASN A C 1
ATOM 784 O O . ASN A 1 95 ? 0.265 -10.049 -3.928 1.00 88.31 95 ASN A O 1
ATOM 788 N N . VAL A 1 96 ? 1.004 -10.614 -5.975 1.00 86.31 96 VAL A N 1
ATOM 789 C CA . VAL A 1 96 ? 0.643 -9.344 -6.618 1.00 86.31 96 VAL A CA 1
ATOM 790 C C . VAL A 1 96 ? -0.846 -9.017 -6.490 1.00 86.31 96 VAL A C 1
ATOM 792 O O . VAL A 1 96 ? -1.203 -7.853 -6.329 1.00 86.31 96 VAL A O 1
ATOM 795 N N . SER A 1 97 ? -1.733 -10.018 -6.492 1.00 86.56 97 SER A N 1
ATOM 796 C CA . SER A 1 97 ? -3.175 -9.778 -6.340 1.00 86.56 97 SER A CA 1
ATOM 797 C C . SER A 1 97 ? -3.518 -9.184 -4.973 1.00 86.56 97 SER A C 1
ATOM 799 O O . SER A 1 97 ? -4.332 -8.262 -4.895 1.00 86.56 97 SER A O 1
ATOM 801 N N . LYS A 1 98 ? -2.916 -9.696 -3.890 1.00 88.62 98 LYS A N 1
ATOM 802 C CA . LYS A 1 98 ? -3.123 -9.143 -2.544 1.00 88.62 98 LYS A CA 1
ATOM 803 C C . LYS A 1 98 ? -2.417 -7.802 -2.378 1.00 88.62 98 LYS A C 1
ATOM 805 O O . LYS A 1 98 ? -3.017 -6.888 -1.816 1.00 88.62 98 LYS A O 1
ATOM 810 N N . ALA A 1 99 ? -1.208 -7.649 -2.920 1.00 90.56 99 ALA A N 1
ATOM 811 C CA . ALA A 1 99 ? -0.518 -6.361 -2.942 1.00 90.56 99 ALA A CA 1
ATOM 812 C C . ALA A 1 99 ? -1.385 -5.283 -3.614 1.00 90.56 99 ALA A C 1
ATOM 814 O O . ALA A 1 99 ? -1.641 -4.240 -3.022 1.00 90.56 99 ALA A O 1
ATOM 815 N N . LEU A 1 1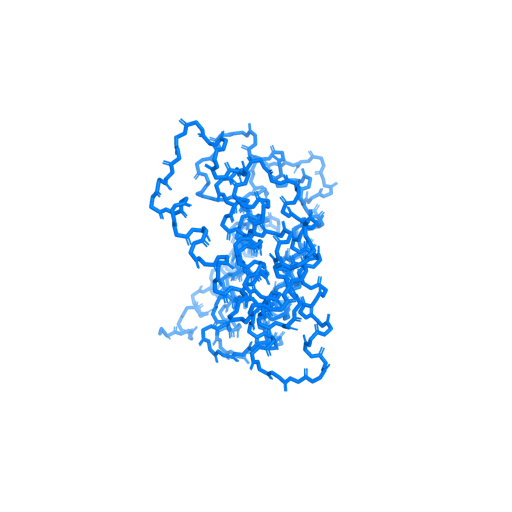00 ? -1.949 -5.575 -4.790 1.00 89.12 100 LEU A N 1
ATOM 816 C CA . LEU A 1 100 ? -2.865 -4.680 -5.498 1.00 89.12 100 LEU A CA 1
ATOM 817 C C . LEU A 1 100 ? -4.119 -4.354 -4.674 1.00 89.12 100 LEU A C 1
ATOM 819 O O . LEU A 1 100 ? -4.545 -3.200 -4.620 1.00 89.12 100 LEU A O 1
ATOM 823 N N . HIS A 1 101 ? -4.713 -5.357 -4.022 1.00 89.12 101 HIS A N 1
ATOM 824 C CA . HIS A 1 101 ? -5.891 -5.168 -3.177 1.00 89.12 101 HIS A CA 1
ATOM 825 C C . HIS A 1 101 ? -5.627 -4.169 -2.042 1.00 89.12 101 HIS A C 1
ATOM 827 O O . HIS A 1 101 ? -6.343 -3.172 -1.920 1.00 89.12 101 HIS A O 1
ATOM 833 N N . TYR A 1 102 ? -4.576 -4.394 -1.249 1.00 92.19 102 TYR A N 1
ATOM 834 C CA . TYR A 1 102 ? -4.236 -3.508 -0.134 1.00 92.19 102 TYR A CA 1
ATOM 835 C C . TYR A 1 102 ? -3.715 -2.150 -0.602 1.00 92.19 102 TYR A C 1
ATOM 837 O O . TYR A 1 102 ? -3.965 -1.147 0.065 1.00 92.19 102 TYR A O 1
ATOM 845 N N . MET A 1 103 ? -3.088 -2.088 -1.778 1.00 93.62 103 MET A N 1
ATOM 846 C CA . MET A 1 103 ? -2.657 -0.827 -2.366 1.00 93.62 103 MET A CA 1
ATOM 847 C C . MET A 1 103 ? -3.848 0.065 -2.714 1.00 93.62 103 MET A C 1
ATOM 849 O O . MET A 1 103 ? -3.872 1.246 -2.370 1.00 93.62 103 MET A O 1
ATOM 853 N N . ASN A 1 104 ? -4.890 -0.513 -3.316 1.00 91.69 104 ASN A N 1
ATOM 854 C CA . ASN A 1 104 ? -6.132 0.206 -3.586 1.00 91.69 104 ASN A CA 1
ATOM 855 C C . ASN A 1 104 ? -6.797 0.697 -2.294 1.00 91.69 104 ASN A C 1
ATOM 857 O O . ASN A 1 104 ? -7.284 1.826 -2.252 1.00 91.69 104 ASN A O 1
ATOM 861 N N . MET A 1 105 ? -6.788 -0.111 -1.227 1.00 91.69 105 MET A N 1
ATOM 862 C CA . MET A 1 105 ? -7.301 0.318 0.078 1.00 91.69 105 MET A CA 1
ATOM 863 C C . MET A 1 105 ? -6.498 1.492 0.656 1.00 91.69 105 MET A C 1
ATOM 865 O O . MET A 1 105 ? -7.105 2.459 1.118 1.00 91.69 105 MET A O 1
ATOM 869 N N . ALA A 1 106 ? -5.162 1.444 0.590 1.00 93.62 106 ALA A N 1
ATOM 870 C CA . ALA A 1 106 ? -4.287 2.519 1.059 1.00 93.62 106 ALA A CA 1
ATOM 871 C C . ALA A 1 106 ? -4.564 3.835 0.319 1.00 93.62 106 ALA A C 1
ATOM 873 O O . ALA A 1 106 ? -4.787 4.866 0.956 1.00 93.62 106 ALA A O 1
ATOM 874 N N . VAL A 1 107 ? -4.632 3.796 -1.017 1.00 92.69 107 VAL A N 1
ATOM 875 C CA . VAL A 1 107 ? -4.894 4.996 -1.824 1.00 92.69 107 VAL A CA 1
ATOM 876 C C . VAL A 1 107 ? -6.294 5.551 -1.573 1.00 92.69 107 VAL A C 1
ATOM 878 O O . VAL A 1 107 ? -6.451 6.761 -1.423 1.00 92.69 107 VAL A O 1
ATOM 881 N N . GLN A 1 108 ? -7.319 4.698 -1.493 1.00 91.50 108 GLN A N 1
ATOM 882 C CA . GLN A 1 108 ? -8.683 5.148 -1.195 1.00 91.50 108 GLN A CA 1
ATOM 883 C C . GLN A 1 108 ? -8.773 5.818 0.178 1.00 91.50 108 GLN A C 1
ATOM 885 O O . GLN A 1 108 ? -9.442 6.843 0.322 1.00 91.50 108 GLN A O 1
ATOM 890 N N . LEU A 1 109 ? -8.097 5.249 1.180 1.00 90.62 109 LEU A N 1
ATOM 891 C CA . LEU A 1 109 ? -8.048 5.810 2.522 1.00 90.62 109 LEU A CA 1
ATOM 892 C C . LEU A 1 109 ? -7.342 7.169 2.523 1.00 90.62 109 LEU A C 1
ATOM 894 O O . LEU A 1 109 ? -7.895 8.135 3.048 1.00 90.62 109 LEU A O 1
ATOM 898 N N . TYR A 1 110 ? -6.174 7.254 1.882 1.00 90.12 110 TYR A N 1
ATOM 899 C CA . TYR A 1 110 ? -5.427 8.499 1.748 1.00 90.12 110 TYR A CA 1
ATOM 900 C C . TYR A 1 110 ? -6.248 9.571 1.026 1.00 90.12 110 TYR A C 1
ATOM 902 O O . TYR A 1 110 ? -6.493 10.620 1.608 1.00 90.12 110 TYR A O 1
ATOM 910 N N . LYS A 1 111 ? -6.780 9.303 -0.179 1.00 90.06 111 LYS A N 1
ATOM 911 C CA . LYS A 1 111 ? -7.595 10.283 -0.929 1.00 90.06 111 LYS A CA 1
ATOM 912 C C . LYS A 1 111 ? -8.778 10.794 -0.107 1.00 90.06 111 LYS A C 1
ATOM 914 O O . LYS A 1 111 ? -9.097 11.978 -0.151 1.00 90.06 111 LYS A O 1
ATOM 919 N N . ARG A 1 112 ? -9.416 9.915 0.671 1.00 89.38 112 ARG A N 1
ATOM 920 C CA . ARG A 1 112 ? -10.558 10.281 1.515 1.00 89.38 112 ARG A CA 1
ATOM 921 C C . ARG A 1 112 ? -10.179 11.221 2.658 1.00 89.38 112 ARG A C 1
ATOM 923 O O . ARG A 1 112 ? -10.957 12.116 2.977 1.00 89.38 112 ARG A O 1
ATOM 930 N N . PHE A 1 113 ? -9.032 11.000 3.289 1.00 86.19 113 PHE A N 1
ATOM 931 C CA . PHE A 1 113 ? -8.644 11.704 4.511 1.00 86.19 113 PHE A CA 1
ATOM 932 C C . PHE A 1 113 ? -7.452 12.653 4.331 1.00 86.19 113 PHE A C 1
ATOM 934 O O . PHE A 1 113 ? -6.984 13.215 5.314 1.00 86.19 113 PHE A O 1
ATOM 941 N N . ASN A 1 114 ? -6.994 12.889 3.098 1.00 85.19 114 ASN A N 1
ATOM 942 C CA . ASN A 1 114 ? -5.814 13.711 2.820 1.00 85.19 114 ASN A CA 1
ATOM 943 C C . ASN A 1 114 ? -5.925 15.122 3.413 1.00 85.19 114 ASN A C 1
ATOM 945 O O . ASN A 1 114 ? -4.991 15.599 4.038 1.00 85.19 114 ASN A O 1
ATOM 949 N N . HIS A 1 115 ? -7.099 15.754 3.309 1.00 80.69 115 HIS A N 1
ATOM 950 C CA . HIS A 1 115 ? -7.350 17.074 3.898 1.00 80.69 115 HIS A CA 1
ATOM 951 C C . HIS A 1 115 ? -7.077 17.129 5.412 1.00 80.69 115 HIS A C 1
ATOM 953 O O . HIS A 1 115 ? -6.638 18.154 5.916 1.00 80.69 115 HIS A O 1
ATOM 959 N N . ILE A 1 116 ? -7.303 16.023 6.126 1.00 78.44 116 ILE A N 1
ATOM 960 C CA . ILE A 1 116 ? -7.039 15.891 7.565 1.00 78.44 116 ILE A CA 1
ATOM 961 C C . ILE A 1 116 ? -5.556 15.600 7.818 1.00 78.44 116 ILE A C 1
ATOM 963 O O . ILE A 1 116 ? -4.962 16.150 8.740 1.00 78.44 116 ILE A O 1
ATOM 967 N N . ILE A 1 117 ? -4.961 14.729 6.996 1.00 76.94 117 ILE A N 1
ATOM 968 C CA . ILE A 1 117 ? -3.545 14.349 7.089 1.00 76.94 117 ILE A CA 1
ATOM 969 C C . ILE A 1 117 ? -2.651 15.584 6.891 1.00 76.94 117 ILE A C 1
ATOM 971 O O . ILE A 1 117 ? -1.752 15.808 7.695 1.00 76.94 117 ILE A O 1
ATOM 975 N N . GLN A 1 118 ? -2.937 16.412 5.883 1.00 75.19 118 GLN A N 1
ATOM 976 C CA . GLN A 1 118 ? -2.154 17.611 5.554 1.00 75.19 118 GLN A CA 1
ATOM 977 C C . GLN A 1 118 ? -2.190 18.667 6.670 1.00 75.19 118 GLN A C 1
ATOM 979 O O . GLN A 1 118 ? -1.144 19.155 7.074 1.00 75.19 118 GLN A O 1
ATOM 984 N N . GLN A 1 119 ? -3.355 18.916 7.284 1.00 71.75 119 GLN A N 1
ATOM 985 C CA . GLN A 1 119 ? -3.487 19.855 8.417 1.00 71.75 119 GLN A CA 1
ATOM 986 C C . GLN A 1 119 ? -2.615 19.511 9.641 1.00 71.75 119 GLN A C 1
ATOM 988 O O . GLN A 1 119 ? -2.436 20.347 10.528 1.00 71.75 119 GLN A O 1
ATOM 993 N N . TYR A 1 120 ? -2.145 18.266 9.753 1.00 66.94 120 TYR A N 1
ATOM 994 C CA . TYR A 1 120 ? -1.268 17.816 10.834 1.00 66.94 120 TYR A CA 1
ATOM 995 C C . TYR A 1 120 ? 0.214 17.982 10.518 1.00 66.94 120 TYR A C 1
ATOM 997 O O . TYR A 1 120 ? 0.984 18.294 11.421 1.00 66.94 120 TYR A O 1
ATOM 1005 N N . ILE A 1 121 ? 0.602 17.751 9.265 1.00 60.72 121 ILE A N 1
ATOM 1006 C CA . ILE A 1 121 ? 2.001 17.816 8.829 1.00 60.72 121 ILE A CA 1
ATOM 1007 C C . ILE A 1 121 ? 2.555 19.231 9.033 1.00 60.72 121 ILE A C 1
ATOM 1009 O O . ILE A 1 121 ? 3.667 19.382 9.526 1.00 60.72 121 ILE A O 1
ATOM 1013 N N . ASP A 1 122 ? 1.723 20.253 8.823 1.00 57.53 122 ASP A N 1
ATOM 1014 C CA . ASP A 1 122 ? 2.059 21.663 9.065 1.00 57.53 122 ASP A CA 1
ATOM 1015 C C . ASP A 1 122 ? 2.335 22.014 10.549 1.00 57.53 122 ASP A C 1
ATOM 1017 O O . ASP A 1 122 ? 2.673 23.156 10.857 1.00 57.53 122 ASP A O 1
ATOM 1021 N N . LYS A 1 123 ? 2.160 21.073 11.494 1.00 58.16 123 LYS A N 1
ATOM 1022 C CA . LYS A 1 123 ? 2.304 21.300 12.947 1.00 58.16 123 LYS A CA 1
ATOM 1023 C C . LYS A 1 123 ? 3.594 20.739 13.570 1.00 58.16 123 LYS A C 1
ATOM 1025 O O . LYS A 1 123 ? 3.628 20.578 14.789 1.00 58.16 123 LYS A O 1
ATOM 1030 N N . ASP A 1 124 ? 4.632 20.452 12.779 1.00 50.00 124 ASP A N 1
ATOM 1031 C CA . ASP A 1 124 ? 5.980 20.073 13.259 1.00 50.00 124 ASP A CA 1
ATOM 1032 C C . ASP A 1 124 ? 5.998 18.916 14.285 1.00 50.00 124 ASP A C 1
ATOM 1034 O O . ASP A 1 124 ? 6.719 18.930 15.285 1.00 50.00 124 ASP A O 1
ATOM 1038 N N . PHE A 1 125 ? 5.200 17.871 14.054 1.00 56.06 125 PHE A N 1
ATOM 1039 C CA . PHE A 1 125 ? 5.416 16.601 14.747 1.00 56.06 125 PHE A CA 1
ATOM 1040 C C . PHE A 1 125 ? 6.450 15.777 13.982 1.00 56.06 125 PHE A C 1
ATOM 1042 O O . PHE A 1 125 ? 6.339 15.632 12.768 1.00 56.06 125 PHE A O 1
ATOM 1049 N N . ASP A 1 126 ? 7.418 15.213 14.709 1.00 53.03 126 ASP A N 1
ATOM 1050 C CA . ASP A 1 126 ? 8.518 14.372 14.215 1.00 53.03 126 ASP A CA 1
ATOM 1051 C C . ASP A 1 126 ? 7.982 13.028 13.671 1.00 53.03 126 ASP A C 1
ATOM 1053 O O . ASP A 1 126 ? 8.126 11.957 14.269 1.00 53.03 126 ASP A O 1
ATOM 1057 N N . PHE A 1 127 ? 7.225 13.097 12.573 1.00 56.31 127 PHE A N 1
ATOM 1058 C CA . PHE A 1 127 ? 6.679 11.950 11.868 1.00 56.31 127 PHE A CA 1
ATOM 1059 C C . PHE A 1 127 ? 7.620 11.621 10.704 1.00 56.31 127 PHE A C 1
ATOM 1061 O O . PHE A 1 127 ? 7.831 12.464 9.835 1.00 56.31 127 PHE A O 1
ATOM 1068 N N . PRO A 1 128 ? 8.189 10.407 10.654 1.00 54.22 128 PRO A N 1
ATOM 1069 C CA . PRO A 1 128 ? 9.367 10.136 9.830 1.00 54.22 128 PRO A CA 1
ATOM 1070 C C . PRO A 1 128 ? 9.116 10.157 8.313 1.00 54.22 128 PRO A C 1
ATOM 1072 O O . PRO A 1 128 ? 10.075 10.170 7.548 1.00 54.22 128 PRO A O 1
ATOM 1075 N N . GLU A 1 129 ? 7.860 10.142 7.856 1.00 68.06 129 GLU A N 1
ATOM 1076 C CA . GLU A 1 129 ? 7.510 10.276 6.438 1.00 68.06 129 GLU A CA 1
ATOM 1077 C C . GLU A 1 129 ? 6.014 10.580 6.276 1.00 68.06 129 GLU A C 1
ATOM 1079 O O . GLU A 1 129 ? 5.200 10.095 7.065 1.00 68.06 129 GLU A O 1
ATOM 1084 N N . GLU A 1 130 ? 5.614 11.324 5.241 1.00 79.88 130 GLU A N 1
ATOM 1085 C CA . GLU A 1 130 ? 4.197 11.448 4.894 1.00 79.88 130 GLU A CA 1
ATOM 1086 C C . GLU A 1 130 ? 3.667 10.148 4.262 1.00 79.88 130 GLU A C 1
ATOM 1088 O O . GLU A 1 130 ? 4.360 9.528 3.447 1.00 79.88 130 GLU A O 1
ATOM 1093 N N . PRO A 1 131 ? 2.412 9.734 4.533 1.00 85.25 131 PRO A N 1
ATOM 1094 C CA . PRO A 1 131 ? 1.838 8.536 3.915 1.00 85.25 131 PRO A CA 1
ATOM 1095 C C . PRO A 1 131 ? 1.886 8.554 2.383 1.00 85.25 131 PRO A C 1
ATOM 1097 O O . PRO A 1 131 ? 2.019 7.503 1.753 1.00 85.25 131 PRO A O 1
ATOM 1100 N N . ILE A 1 132 ? 1.808 9.745 1.783 1.00 86.38 132 ILE A N 1
ATOM 1101 C CA . ILE A 1 132 ? 1.852 9.920 0.333 1.00 86.38 132 ILE A CA 1
ATOM 1102 C C . ILE A 1 132 ? 3.196 9.503 -0.262 1.00 86.38 132 ILE A C 1
ATOM 1104 O O . ILE A 1 132 ? 3.211 8.876 -1.320 1.00 86.38 132 ILE A O 1
ATOM 1108 N N . HIS A 1 133 ? 4.301 9.744 0.452 1.00 87.50 133 HIS A N 1
ATOM 1109 C CA . HIS A 1 133 ? 5.640 9.353 0.020 1.00 87.50 133 HIS A CA 1
ATOM 1110 C C . HIS A 1 133 ? 5.774 7.835 -0.109 1.00 87.50 133 HIS A C 1
ATOM 1112 O O . HIS A 1 133 ? 6.269 7.328 -1.118 1.00 87.50 133 HIS A O 1
ATOM 1118 N N . GLN A 1 134 ? 5.253 7.092 0.869 1.00 89.06 134 GLN A N 1
ATOM 1119 C CA . GLN A 1 134 ? 5.234 5.632 0.806 1.00 89.06 134 GLN A CA 1
ATOM 1120 C C . GLN A 1 134 ? 4.263 5.114 -0.260 1.00 89.06 134 GLN A C 1
ATOM 1122 O O . GLN A 1 134 ? 4.598 4.194 -1.006 1.00 89.06 134 GLN A O 1
ATOM 1127 N N . ILE A 1 135 ? 3.088 5.734 -0.405 1.00 91.81 135 ILE A N 1
ATOM 1128 C CA . ILE A 1 135 ? 2.108 5.336 -1.422 1.00 91.81 135 ILE A CA 1
ATOM 1129 C C . ILE A 1 135 ? 2.696 5.416 -2.836 1.00 91.81 135 ILE A C 1
ATOM 1131 O O . ILE A 1 135 ? 2.597 4.445 -3.587 1.00 91.81 135 ILE A O 1
ATOM 1135 N N . VAL A 1 136 ? 3.321 6.532 -3.223 1.00 90.50 136 VAL A N 1
ATOM 1136 C CA . VAL A 1 136 ? 3.856 6.674 -4.591 1.00 90.50 136 VAL A CA 1
ATOM 1137 C C . VAL A 1 136 ? 5.022 5.724 -4.866 1.00 90.50 136 VAL A C 1
ATOM 1139 O O . VAL A 1 136 ? 5.113 5.173 -5.964 1.00 90.50 136 VAL A O 1
ATOM 1142 N N . LYS A 1 137 ? 5.877 5.447 -3.871 1.00 88.88 137 LYS A N 1
ATOM 1143 C CA . LYS A 1 137 ? 6.957 4.456 -4.003 1.00 88.88 137 LYS A CA 1
ATOM 1144 C C . LYS A 1 137 ? 6.379 3.070 -4.292 1.00 88.88 137 LYS A C 1
ATOM 1146 O O . LYS A 1 137 ? 6.818 2.396 -5.226 1.00 88.88 137 LYS A O 1
ATOM 1151 N N . LEU A 1 138 ? 5.365 2.669 -3.528 1.00 92.06 138 LEU A N 1
ATOM 1152 C CA . LEU A 1 138 ? 4.736 1.356 -3.650 1.00 92.06 138 LEU A CA 1
ATOM 1153 C C . LEU A 1 138 ? 3.910 1.207 -4.924 1.00 92.06 138 LEU A C 1
ATOM 1155 O O . LEU A 1 138 ? 3.956 0.146 -5.540 1.00 92.06 138 LEU A O 1
ATOM 1159 N N . LEU A 1 139 ? 3.210 2.256 -5.370 1.00 91.81 139 LEU A N 1
ATOM 1160 C CA . LEU A 1 139 ? 2.422 2.218 -6.608 1.00 91.81 139 LEU A CA 1
ATOM 1161 C C . LEU A 1 139 ? 3.291 1.821 -7.805 1.00 91.81 139 LEU A C 1
ATOM 1163 O O . LEU A 1 139 ? 2.884 0.974 -8.598 1.00 91.81 139 LEU A O 1
ATOM 1167 N N . ALA A 1 140 ? 4.485 2.410 -7.923 1.00 87.62 140 ALA A N 1
ATOM 1168 C CA . ALA A 1 140 ? 5.412 2.084 -9.003 1.00 87.62 140 ALA A CA 1
ATOM 1169 C C . ALA A 1 140 ? 5.912 0.632 -8.902 1.00 87.62 140 ALA A C 1
ATOM 1171 O O . ALA A 1 140 ? 5.978 -0.067 -9.910 1.00 87.62 140 ALA A O 1
ATOM 1172 N N . THR A 1 141 ? 6.201 0.144 -7.692 1.00 89.25 141 THR A N 1
ATOM 1173 C CA . THR A 1 141 ? 6.642 -1.245 -7.473 1.00 89.25 141 THR A CA 1
ATOM 1174 C C . THR A 1 141 ? 5.542 -2.258 -7.805 1.00 89.25 141 THR A C 1
ATOM 1176 O O . THR A 1 141 ? 5.786 -3.200 -8.555 1.00 89.25 141 THR A O 1
ATOM 1179 N N . VAL A 1 142 ? 4.306 -2.040 -7.339 1.00 90.38 142 VAL A N 1
ATOM 1180 C CA . VAL A 1 142 ? 3.156 -2.900 -7.680 1.00 90.38 142 VAL A CA 1
ATOM 1181 C C . VAL A 1 142 ? 2.894 -2.877 -9.190 1.00 90.38 142 VAL A C 1
ATOM 1183 O O . VAL A 1 142 ? 2.608 -3.914 -9.793 1.00 90.38 142 VAL A O 1
ATOM 1186 N N . ALA A 1 143 ? 3.023 -1.713 -9.832 1.00 88.75 143 ALA A N 1
ATOM 1187 C CA . ALA A 1 143 ? 2.905 -1.587 -11.282 1.00 88.75 143 ALA A CA 1
ATOM 1188 C C . ALA A 1 143 ? 4.000 -2.378 -12.030 1.00 88.75 143 ALA A C 1
ATOM 1190 O O . ALA A 1 143 ? 3.704 -3.019 -13.037 1.00 88.75 143 ALA A O 1
ATOM 1191 N N . ALA A 1 144 ? 5.236 -2.403 -11.521 1.00 86.38 144 ALA A N 1
ATOM 1192 C CA . ALA A 1 144 ? 6.312 -3.227 -12.073 1.00 86.38 144 ALA A CA 1
ATOM 1193 C C . ALA A 1 144 ? 5.986 -4.725 -11.978 1.00 86.38 144 ALA A C 1
ATOM 1195 O O . ALA A 1 144 ? 6.088 -5.458 -12.960 1.00 86.38 144 ALA A O 1
ATOM 1196 N N . ASP A 1 145 ? 5.571 -5.187 -10.798 1.00 85.81 145 ASP A N 1
ATOM 1197 C CA . ASP A 1 145 ? 5.303 -6.606 -10.539 1.00 85.81 145 ASP A CA 1
ATOM 1198 C C . ASP A 1 145 ? 4.095 -7.134 -11.306 1.00 85.81 145 ASP A C 1
ATOM 1200 O O . ASP A 1 145 ? 4.100 -8.270 -11.780 1.00 85.81 145 ASP A O 1
ATOM 1204 N N . THR A 1 146 ? 3.068 -6.301 -11.475 1.00 84.44 146 THR A N 1
ATOM 1205 C CA . THR A 1 146 ? 1.914 -6.634 -12.321 1.00 84.44 146 THR A CA 1
ATOM 1206 C C . THR A 1 146 ? 2.312 -6.841 -13.782 1.00 84.44 146 THR A C 1
ATOM 1208 O O . THR A 1 146 ? 1.786 -7.757 -14.408 1.00 84.44 146 THR A O 1
ATOM 1211 N N . ILE A 1 147 ? 3.255 -6.056 -14.315 1.00 81.94 147 ILE A N 1
ATOM 1212 C CA . ILE A 1 147 ? 3.774 -6.243 -15.682 1.00 81.94 147 ILE A CA 1
ATOM 1213 C C . ILE A 1 147 ? 4.625 -7.508 -15.772 1.00 81.94 147 ILE A C 1
ATOM 1215 O O . ILE A 1 147 ? 4.452 -8.297 -16.696 1.00 81.94 147 ILE A O 1
ATOM 1219 N N . ARG A 1 148 ? 5.515 -7.733 -14.798 1.00 80.19 148 ARG A N 1
ATOM 1220 C CA . ARG A 1 148 ? 6.413 -8.899 -14.788 1.00 80.19 148 ARG A CA 1
ATOM 1221 C C . ARG A 1 148 ? 5.675 -10.239 -14.712 1.00 80.19 148 ARG A C 1
ATOM 1223 O O . ARG A 1 148 ? 6.163 -11.215 -15.268 1.00 80.19 148 ARG A O 1
ATOM 1230 N N . ASN A 1 149 ? 4.507 -10.283 -14.070 1.00 73.50 149 ASN A N 1
ATOM 1231 C CA . ASN A 1 149 ? 3.716 -11.506 -13.887 1.00 73.50 149 ASN A CA 1
ATOM 1232 C C . ASN A 1 149 ? 2.665 -11.764 -14.992 1.00 73.50 149 ASN A C 1
ATOM 1234 O O . ASN A 1 149 ? 1.722 -12.524 -14.777 1.00 73.50 149 ASN A O 1
ATOM 1238 N N . ASP A 1 150 ? 2.827 -11.116 -16.151 1.00 60.78 150 ASP A N 1
ATOM 1239 C CA . ASP A 1 150 ? 2.196 -11.351 -17.462 1.00 60.78 150 ASP A CA 1
ATOM 1240 C C . ASP A 1 150 ? 0.845 -12.099 -17.479 1.00 60.78 150 ASP A C 1
ATOM 1242 O O . ASP A 1 150 ? 0.694 -13.210 -17.991 1.00 60.78 150 ASP A O 1
ATOM 1246 N N . SER A 1 151 ? -0.198 -11.450 -16.958 1.00 56.16 151 SER A N 1
ATOM 1247 C CA . SER A 1 151 ? -1.569 -11.768 -17.360 1.00 56.16 151 SER A CA 1
ATOM 1248 C C . SER A 1 151 ? -2.120 -10.596 -18.165 1.00 56.16 151 SER A C 1
ATOM 1250 O O . SER A 1 151 ? -1.985 -9.444 -17.760 1.00 56.16 151 SER A O 1
ATOM 1252 N N . LYS A 1 152 ? -2.777 -10.860 -19.304 1.00 54.34 152 LYS A N 1
ATOM 1253 C CA . LYS A 1 152 ? -3.325 -9.818 -20.204 1.00 54.34 152 LYS A CA 1
ATOM 1254 C C . LYS A 1 152 ? -4.245 -8.793 -19.507 1.00 54.34 152 LYS A C 1
ATOM 1256 O O . LYS A 1 152 ? -4.438 -7.703 -20.033 1.00 54.34 152 LYS A O 1
ATOM 1261 N N . GLY A 1 153 ? -4.790 -9.111 -18.327 1.00 60.28 153 GLY A N 1
ATOM 1262 C CA . GLY A 1 153 ? -5.528 -8.167 -17.476 1.00 60.28 153 GLY A CA 1
ATOM 1263 C C . GLY A 1 153 ? -4.647 -7.275 -16.584 1.00 60.28 153 GLY A C 1
ATOM 1264 O O . GLY A 1 153 ? -5.020 -6.137 -16.304 1.00 60.28 153 GLY A O 1
ATOM 1265 N N . ALA A 1 154 ? -3.463 -7.742 -16.180 1.00 63.84 154 ALA A N 1
ATOM 1266 C CA . ALA A 1 154 ? -2.557 -7.029 -15.281 1.00 63.84 154 ALA A CA 1
ATOM 1267 C C . ALA A 1 154 ? -1.923 -5.783 -15.917 1.00 63.84 154 ALA A C 1
ATOM 1269 O O . ALA A 1 154 ? -1.653 -4.819 -15.204 1.00 63.84 154 ALA A O 1
ATOM 1270 N N . LEU A 1 155 ? -1.763 -5.741 -17.246 1.00 66.38 155 LEU A N 1
ATOM 1271 C CA . LEU A 1 155 ? -1.226 -4.565 -17.942 1.00 66.38 155 LEU A CA 1
ATOM 1272 C C . LEU A 1 155 ? -2.157 -3.343 -17.829 1.00 66.38 155 LEU A C 1
ATOM 1274 O O . LEU A 1 155 ? -1.697 -2.229 -17.578 1.00 66.38 155 LEU A O 1
ATOM 1278 N N . ALA A 1 156 ? -3.474 -3.545 -17.959 1.00 73.19 156 ALA A N 1
ATOM 1279 C CA . ALA A 1 156 ? -4.458 -2.472 -17.799 1.00 73.19 156 ALA A CA 1
ATOM 1280 C C . ALA A 1 156 ? -4.483 -1.948 -16.354 1.00 73.19 156 ALA A C 1
ATOM 1282 O O . ALA A 1 156 ? -4.498 -0.734 -16.131 1.00 73.19 156 ALA A O 1
ATOM 1283 N N . SER A 1 157 ? -4.417 -2.856 -15.373 1.00 77.88 157 SER A N 1
ATOM 1284 C CA . SER A 1 157 ? -4.284 -2.495 -13.959 1.00 77.88 157 SER A CA 1
ATOM 1285 C C . SER A 1 157 ? -2.989 -1.726 -13.696 1.00 77.88 157 SER A C 1
ATOM 1287 O O . SER A 1 157 ? -3.043 -0.660 -13.090 1.00 77.88 157 SER A O 1
ATOM 1289 N N . SER A 1 158 ? -1.851 -2.186 -14.219 1.00 80.62 158 SER A N 1
ATOM 1290 C CA . SER A 1 158 ? -0.560 -1.504 -14.081 1.00 80.62 158 SER A CA 1
ATOM 1291 C C . SER A 1 158 ? -0.604 -0.081 -14.637 1.00 80.62 158 SER A C 1
ATOM 1293 O O . SER A 1 158 ? -0.259 0.875 -13.945 1.00 80.62 158 SER A O 1
ATOM 1295 N N . HIS A 1 159 ? -1.143 0.105 -15.844 1.00 80.94 159 HIS A N 1
ATOM 1296 C CA . HIS A 1 159 ? -1.253 1.436 -16.434 1.00 80.94 159 HIS A CA 1
ATOM 1297 C C . HIS A 1 159 ? -2.165 2.368 -15.621 1.00 80.94 159 HIS A C 1
ATOM 1299 O O . HIS A 1 159 ? -1.865 3.553 -15.475 1.00 80.94 159 HIS A O 1
ATOM 1305 N N . SER A 1 160 ? -3.254 1.844 -15.046 1.00 86.31 160 SER A N 1
ATOM 1306 C CA . SER A 1 160 ? -4.106 2.621 -14.138 1.00 86.31 160 SER A CA 1
ATOM 1307 C C . SER A 1 160 ? -3.369 3.040 -12.858 1.00 86.31 160 SER A C 1
ATOM 1309 O O . SER A 1 160 ? -3.510 4.184 -12.429 1.00 86.31 160 SER A O 1
ATOM 1311 N N . LEU A 1 161 ? -2.520 2.165 -12.302 1.00 86.12 161 LEU A N 1
ATOM 1312 C CA . LEU A 1 161 ? -1.682 2.478 -11.143 1.00 86.12 161 LEU A CA 1
ATOM 1313 C C . LEU A 1 161 ? -0.621 3.525 -11.472 1.00 86.12 161 LEU A C 1
ATOM 1315 O O . LEU A 1 161 ? -0.386 4.408 -10.657 1.00 86.12 161 LEU A O 1
ATOM 1319 N N . LEU A 1 162 ? -0.001 3.459 -12.653 1.00 85.19 162 LEU A N 1
ATOM 1320 C CA . LEU A 1 162 ? 0.972 4.463 -13.088 1.00 85.19 162 LEU A CA 1
ATOM 1321 C C . LEU A 1 162 ? 0.317 5.831 -13.271 1.00 85.19 162 LEU A C 1
ATOM 1323 O O . LEU A 1 162 ? 0.858 6.820 -12.795 1.00 85.19 162 LEU A O 1
ATOM 1327 N N . LYS A 1 163 ? -0.872 5.905 -13.881 1.00 86.94 163 LYS A N 1
ATOM 1328 C CA . LYS A 1 163 ? -1.628 7.168 -13.977 1.00 86.94 163 LYS A CA 1
ATOM 1329 C C . LYS A 1 163 ? -1.950 7.749 -12.604 1.00 86.94 163 LYS A C 1
ATOM 1331 O O . LYS A 1 163 ? -1.751 8.938 -12.377 1.00 86.94 163 LYS A O 1
ATOM 1336 N N . LEU A 1 164 ? -2.415 6.899 -11.694 1.00 88.62 164 LEU A N 1
ATOM 1337 C CA . LEU A 1 164 ? -2.692 7.272 -10.311 1.00 88.62 164 LEU A CA 1
ATOM 1338 C C . LEU A 1 164 ? -1.425 7.729 -9.580 1.00 88.62 164 LEU A C 1
ATOM 1340 O O . LEU A 1 164 ? -1.476 8.671 -8.799 1.00 88.62 164 LEU A O 1
ATOM 1344 N N . ASN A 1 165 ? -0.290 7.085 -9.850 1.00 88.56 165 ASN A N 1
ATOM 1345 C CA . ASN A 1 165 ? 0.997 7.486 -9.306 1.00 88.56 165 ASN A CA 1
ATOM 1346 C C . ASN A 1 165 ? 1.348 8.896 -9.771 1.00 88.56 165 ASN A C 1
ATOM 1348 O O . ASN A 1 165 ? 1.583 9.748 -8.935 1.00 88.56 165 ASN A O 1
ATOM 1352 N N . VAL A 1 166 ? 1.269 9.172 -11.073 1.00 84.94 166 VAL A N 1
ATOM 1353 C CA . VAL A 1 166 ? 1.544 10.501 -11.642 1.00 84.94 166 VAL A CA 1
ATOM 1354 C C . VAL A 1 166 ? 0.644 11.578 -11.036 1.00 84.94 166 VAL A C 1
ATOM 1356 O O . VAL A 1 166 ? 1.140 12.636 -10.662 1.00 84.94 166 VAL A O 1
ATOM 1359 N N . GLU A 1 167 ? -0.656 11.298 -10.886 1.00 88.25 167 GLU A N 1
ATOM 1360 C CA . GLU A 1 167 ? -1.614 12.200 -10.230 1.00 88.25 167 GLU A CA 1
ATOM 1361 C C . GLU A 1 167 ? -1.148 12.557 -8.809 1.00 88.25 167 GLU A C 1
ATOM 1363 O O . GLU A 1 167 ? -1.025 13.732 -8.474 1.00 88.25 167 GLU A O 1
ATOM 1368 N N . LEU A 1 168 ? -0.824 11.552 -7.993 1.00 84.69 168 LEU A N 1
ATOM 1369 C CA . LEU A 1 168 ? -0.383 11.736 -6.605 1.00 84.69 168 LEU A CA 1
ATOM 1370 C C . LEU A 1 168 ? 1.033 12.330 -6.489 1.00 84.69 168 LEU A C 1
ATOM 1372 O O . LEU A 1 168 ? 1.326 13.087 -5.568 1.00 84.69 168 LEU A O 1
ATOM 1376 N N . ASN A 1 169 ? 1.913 12.004 -7.428 1.00 80.06 169 ASN A N 1
ATOM 1377 C CA . ASN A 1 169 ? 3.287 12.486 -7.489 1.00 80.06 169 ASN A CA 1
ATOM 1378 C C . ASN A 1 169 ? 3.325 13.980 -7.851 1.00 80.06 169 ASN A C 1
ATOM 1380 O O . ASN A 1 169 ? 4.132 14.726 -7.312 1.00 80.06 169 ASN A O 1
ATOM 1384 N N . SER A 1 170 ? 2.395 14.447 -8.694 1.00 78.69 170 SER A N 1
ATOM 1385 C CA . SER A 1 170 ? 2.281 15.866 -9.072 1.00 78.69 170 SER A CA 1
ATOM 1386 C C . SER A 1 170 ? 1.923 16.802 -7.911 1.00 78.69 170 SER A C 1
ATOM 1388 O O . SER A 1 170 ? 2.132 18.007 -8.010 1.00 78.69 170 SER A O 1
ATOM 1390 N N . THR A 1 171 ? 1.407 16.256 -6.806 1.00 75.75 171 THR A N 1
ATOM 1391 C CA . THR A 1 171 ? 1.086 17.023 -5.596 1.00 75.75 171 THR A CA 1
ATOM 1392 C C . THR A 1 171 ? 2.250 17.113 -4.603 1.00 75.75 171 THR A C 1
ATOM 1394 O O . THR A 1 171 ? 2.094 17.731 -3.556 1.00 75.75 171 THR A O 1
ATOM 1397 N N . MET A 1 172 ? 3.403 16.500 -4.902 1.00 70.31 172 MET A N 1
ATOM 1398 C CA . MET A 1 172 ? 4.565 16.480 -4.009 1.00 70.31 172 MET A CA 1
ATOM 1399 C C . MET A 1 172 ? 5.446 17.716 -4.151 1.00 70.31 172 MET A C 1
ATOM 1401 O O . MET A 1 172 ? 5.742 18.158 -5.258 1.00 70.31 172 MET A O 1
ATOM 1405 N N . VAL A 1 173 ? 5.939 18.210 -3.014 1.00 68.81 173 VAL A N 1
ATOM 1406 C CA . VAL A 1 173 ? 6.958 19.271 -2.957 1.00 68.81 173 VAL A CA 1
ATOM 1407 C C . VAL A 1 173 ? 8.377 18.686 -2.863 1.00 68.81 173 VAL A C 1
ATOM 1409 O O . VAL A 1 173 ? 9.339 19.342 -3.259 1.00 68.81 173 VAL A O 1
ATOM 1412 N N . ASP A 1 174 ? 8.529 17.438 -2.400 1.00 76.94 174 ASP A N 1
ATOM 1413 C CA . ASP A 1 174 ? 9.828 16.763 -2.291 1.00 76.94 174 ASP A CA 1
ATOM 1414 C C . ASP A 1 174 ? 10.393 16.397 -3.677 1.00 76.94 174 ASP A C 1
ATOM 1416 O O . ASP A 1 174 ? 10.048 15.375 -4.278 1.00 76.94 174 ASP A O 1
ATOM 1420 N N . LEU A 1 175 ? 11.301 17.242 -4.170 1.00 76.94 175 LEU A N 1
ATOM 1421 C CA . LEU A 1 175 ? 11.976 17.086 -5.460 1.00 76.94 175 LEU A CA 1
ATOM 1422 C C . LEU A 1 175 ? 12.818 15.801 -5.547 1.00 76.94 175 LEU A C 1
ATOM 1424 O O . LEU A 1 175 ? 12.872 15.166 -6.602 1.00 76.94 175 LEU A O 1
ATOM 1428 N N . ASN A 1 176 ? 13.444 15.373 -4.449 1.00 77.69 176 ASN A N 1
ATOM 1429 C CA . ASN A 1 176 ? 14.286 14.175 -4.436 1.00 77.69 176 ASN A CA 1
ATOM 1430 C C . ASN A 1 176 ? 13.450 12.904 -4.568 1.00 77.69 176 ASN A C 1
ATOM 1432 O O . ASN A 1 176 ? 13.801 11.968 -5.307 1.00 77.69 176 ASN A O 1
ATOM 1436 N N . LEU A 1 177 ? 12.314 12.875 -3.875 1.00 78.12 177 LEU A N 1
ATOM 1437 C CA . LEU A 1 177 ? 11.359 11.798 -4.028 1.00 78.12 177 LEU A CA 1
ATOM 1438 C C . LEU A 1 177 ? 10.713 11.810 -5.416 1.00 78.12 177 LEU A C 1
ATOM 1440 O O . LEU A 1 177 ? 10.644 10.755 -6.049 1.00 78.12 177 LEU A O 1
ATOM 1444 N N . LEU A 1 178 ? 10.317 12.985 -5.914 1.00 81.56 178 LEU A N 1
ATOM 1445 C CA . LEU A 1 178 ? 9.740 13.169 -7.247 1.00 81.56 178 LEU A CA 1
ATOM 1446 C C . LEU A 1 178 ? 10.651 12.578 -8.335 1.00 81.56 178 LEU A C 1
ATOM 1448 O O . LEU A 1 178 ? 10.186 11.831 -9.201 1.00 81.56 178 LEU A O 1
ATOM 1452 N N . ALA A 1 179 ? 11.958 12.840 -8.251 1.00 79.94 179 ALA A N 1
ATOM 1453 C CA . ALA A 1 179 ? 12.965 12.278 -9.147 1.00 79.94 179 ALA A CA 1
ATOM 1454 C C . ALA A 1 179 ? 13.060 10.745 -9.030 1.00 79.94 179 ALA A C 1
ATOM 1456 O O . ALA A 1 179 ? 13.002 10.031 -10.030 1.00 79.94 179 ALA A O 1
ATOM 1457 N N . THR A 1 180 ? 13.122 10.220 -7.803 1.00 81.19 180 THR A N 1
ATOM 1458 C CA . THR A 1 180 ? 13.211 8.771 -7.540 1.00 81.19 180 THR A CA 1
ATOM 1459 C C . THR A 1 180 ? 11.979 8.004 -8.033 1.00 81.19 180 THR A C 1
ATOM 1461 O O . THR A 1 180 ? 12.089 6.889 -8.546 1.00 81.19 180 THR A O 1
ATOM 1464 N N . VAL A 1 181 ? 10.787 8.577 -7.873 1.00 84.06 181 VAL A N 1
ATOM 1465 C CA . VAL A 1 181 ? 9.534 7.984 -8.355 1.00 84.06 181 VAL A CA 1
ATOM 1466 C C . VAL A 1 181 ? 9.461 8.056 -9.877 1.00 84.06 181 VAL A C 1
ATOM 1468 O O . VAL A 1 181 ? 9.090 7.063 -10.501 1.00 84.06 181 VAL A O 1
ATOM 1471 N N . SER A 1 182 ? 9.878 9.174 -10.477 1.00 84.88 182 SER A N 1
ATOM 1472 C CA . SER A 1 182 ? 9.942 9.332 -11.936 1.00 84.88 182 SER A CA 1
ATOM 1473 C C . SER A 1 182 ? 10.841 8.272 -12.570 1.00 84.88 182 SER A C 1
ATOM 1475 O O . SER A 1 182 ? 10.403 7.596 -13.500 1.00 84.88 182 SER A O 1
ATOM 1477 N N . HIS A 1 183 ? 12.015 8.011 -11.983 1.00 85.12 183 HIS A N 1
ATOM 1478 C CA . HIS A 1 183 ? 12.897 6.911 -12.382 1.00 85.12 183 HIS A CA 1
ATOM 1479 C C . HIS A 1 183 ? 12.173 5.558 -12.417 1.00 85.12 183 HIS A C 1
ATOM 1481 O O . HIS A 1 183 ? 12.230 4.801 -13.389 1.00 85.12 183 HIS A O 1
ATOM 1487 N N . ARG A 1 184 ? 11.457 5.239 -11.330 1.00 84.69 184 ARG A N 1
ATOM 1488 C CA . ARG A 1 184 ? 10.734 3.969 -11.196 1.00 84.69 184 ARG A CA 1
ATOM 1489 C C . ARG A 1 184 ? 9.612 3.863 -12.219 1.00 84.69 184 ARG A C 1
ATOM 1491 O O . ARG A 1 184 ? 9.505 2.832 -12.870 1.00 84.69 184 ARG A O 1
ATOM 1498 N N . ILE A 1 185 ? 8.805 4.909 -12.389 1.00 86.06 185 ILE A N 1
ATOM 1499 C CA . ILE A 1 185 ? 7.730 4.951 -13.391 1.00 86.06 185 ILE A CA 1
ATOM 1500 C C . ILE A 1 185 ? 8.302 4.739 -14.796 1.00 86.06 185 ILE A C 1
ATOM 1502 O O . ILE A 1 185 ? 7.769 3.933 -15.559 1.00 86.06 185 ILE A O 1
ATOM 1506 N N . ALA A 1 186 ? 9.401 5.417 -15.117 1.00 85.25 186 ALA A N 1
ATOM 1507 C CA . ALA A 1 186 ? 10.064 5.309 -16.404 1.00 85.25 186 ALA A CA 1
ATOM 1508 C C . ALA A 1 186 ? 10.560 3.872 -16.665 1.00 85.25 186 ALA A C 1
ATOM 1510 O O . ALA A 1 186 ? 10.309 3.305 -17.728 1.00 85.25 186 ALA A O 1
ATOM 1511 N N . SER A 1 187 ? 11.150 3.226 -15.654 1.00 83.38 187 SER A N 1
ATOM 1512 C CA . SER A 1 187 ? 11.523 1.805 -15.697 1.00 83.38 187 SER A CA 1
ATOM 1513 C C . SER A 1 187 ? 10.324 0.875 -15.919 1.00 83.38 187 SER A C 1
ATOM 1515 O O . SER A 1 187 ? 10.389 -0.034 -16.746 1.00 83.38 187 SER A O 1
ATOM 1517 N N . VAL A 1 188 ? 9.192 1.125 -15.254 1.00 85.56 188 VAL A N 1
ATOM 1518 C CA . VAL A 1 188 ? 7.965 0.331 -15.443 1.00 85.56 188 VAL A CA 1
ATOM 1519 C C . VAL A 1 188 ? 7.420 0.480 -16.866 1.00 85.56 188 VAL A C 1
ATOM 1521 O O . VAL A 1 188 ? 7.046 -0.516 -17.484 1.00 85.56 188 VAL A O 1
ATOM 1524 N N . TYR A 1 189 ? 7.397 1.696 -17.415 1.00 82.62 189 TYR A N 1
ATOM 1525 C CA . TYR A 1 189 ? 6.985 1.916 -18.802 1.00 82.62 189 TYR A CA 1
ATOM 1526 C C . TYR A 1 189 ? 7.935 1.261 -19.804 1.00 82.62 189 TYR A C 1
ATOM 1528 O O . TYR A 1 189 ? 7.473 0.670 -20.779 1.00 82.62 189 TYR A O 1
ATOM 1536 N N . ASN A 1 190 ? 9.238 1.268 -19.531 1.00 81.56 190 ASN A N 1
ATOM 1537 C CA . ASN A 1 190 ? 10.208 0.545 -20.343 1.00 81.56 190 ASN A CA 1
ATOM 1538 C C . ASN A 1 190 ? 9.941 -0.968 -20.350 1.00 81.56 190 ASN A C 1
ATOM 1540 O O . ASN A 1 190 ? 9.905 -1.580 -21.414 1.00 81.56 190 ASN A O 1
ATOM 1544 N N . LEU A 1 191 ? 9.660 -1.564 -19.182 1.00 80.12 191 LEU A N 1
ATOM 1545 C CA . LEU A 1 191 ? 9.243 -2.972 -19.079 1.00 80.12 191 LEU A CA 1
ATOM 1546 C C . LEU A 1 191 ? 7.949 -3.259 -19.859 1.00 80.12 191 LEU A C 1
ATOM 1548 O O . LEU A 1 191 ? 7.742 -4.377 -20.322 1.00 80.12 191 LEU A O 1
ATOM 1552 N N . ALA A 1 192 ? 7.088 -2.253 -20.023 1.00 80.38 192 ALA A N 1
ATOM 1553 C CA . ALA A 1 192 ? 5.870 -2.326 -20.824 1.00 80.38 192 ALA A CA 1
ATOM 1554 C C . ALA A 1 192 ? 6.093 -2.107 -22.337 1.00 80.38 192 ALA A C 1
ATOM 1556 O O . ALA A 1 192 ? 5.110 -2.076 -23.077 1.00 80.38 192 ALA A O 1
ATOM 1557 N N . ASN A 1 193 ? 7.337 -1.904 -22.795 1.00 81.50 193 ASN A N 1
ATOM 1558 C CA . ASN A 1 193 ? 7.694 -1.458 -24.153 1.00 81.50 193 ASN A CA 1
ATOM 1559 C C . ASN A 1 193 ? 7.045 -0.117 -24.562 1.00 81.50 193 ASN A C 1
ATOM 1561 O O . ASN A 1 193 ? 6.754 0.125 -25.733 1.00 81.50 193 ASN A O 1
ATOM 1565 N N . LYS A 1 194 ? 6.787 0.756 -23.584 1.00 80.69 194 LYS A N 1
ATOM 1566 C CA . LYS A 1 194 ? 6.215 2.099 -23.749 1.00 80.69 194 LYS A CA 1
ATOM 1567 C C . LYS A 1 194 ? 7.321 3.151 -23.663 1.00 80.69 194 LYS A C 1
ATOM 1569 O O . LYS A 1 194 ? 7.452 3.855 -22.663 1.00 80.69 194 LYS A O 1
ATOM 1574 N N . TYR A 1 195 ? 8.172 3.179 -24.686 1.00 81.75 195 TYR A N 1
ATOM 1575 C CA . TYR A 1 195 ? 9.427 3.940 -24.672 1.00 81.75 195 TYR A CA 1
ATOM 1576 C C . TYR A 1 195 ? 9.224 5.459 -24.652 1.00 81.75 195 TYR A C 1
ATOM 1578 O O . TYR A 1 195 ? 9.967 6.151 -23.964 1.00 81.75 195 TYR A O 1
ATOM 1586 N N . GLU A 1 196 ? 8.190 5.967 -25.324 1.00 82.06 196 GLU A N 1
ATOM 1587 C CA . GLU A 1 196 ? 7.841 7.395 -25.315 1.00 82.06 196 GLU A CA 1
ATOM 1588 C C . GLU A 1 196 ? 7.450 7.864 -23.907 1.00 82.06 196 GLU A C 1
ATOM 1590 O O . GLU A 1 196 ? 7.999 8.834 -23.378 1.00 82.06 196 GLU A O 1
ATOM 1595 N N . GLU A 1 197 ? 6.549 7.132 -23.240 1.00 83.88 197 GLU A N 1
ATOM 1596 C CA . GLU A 1 197 ? 6.188 7.438 -21.858 1.00 83.88 197 GLU A CA 1
ATOM 1597 C C . GLU A 1 197 ? 7.401 7.300 -20.934 1.00 83.88 197 GLU A C 1
ATOM 1599 O O . GLU A 1 197 ? 7.648 8.192 -20.122 1.00 83.88 197 GLU A O 1
ATOM 1604 N N . ALA A 1 198 ? 8.193 6.233 -21.081 1.00 82.62 198 ALA A N 1
ATOM 1605 C CA . ALA A 1 198 ? 9.411 6.040 -20.299 1.00 82.62 198 ALA A CA 1
ATOM 1606 C C . ALA A 1 198 ? 10.375 7.230 -20.440 1.00 82.62 198 ALA A C 1
ATOM 1608 O O . ALA A 1 198 ? 10.848 7.755 -19.433 1.00 82.62 198 ALA A O 1
ATOM 1609 N N . TYR A 1 199 ? 10.598 7.702 -21.667 1.00 82.75 199 TYR A 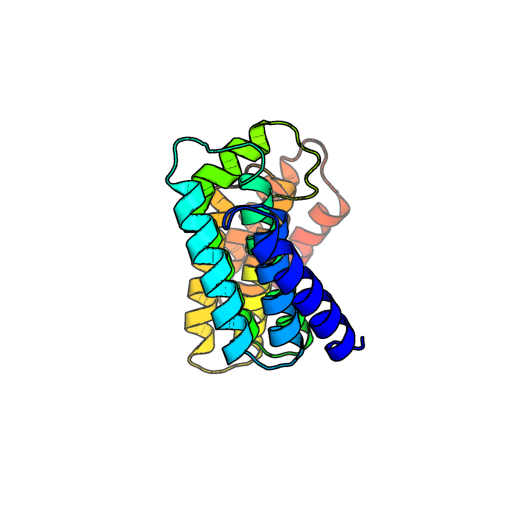N 1
ATOM 1610 C CA . TYR A 1 199 ? 11.469 8.836 -21.958 1.00 82.75 199 TYR A CA 1
ATOM 1611 C C . TYR A 1 199 ? 10.975 10.125 -21.299 1.00 82.75 199 TYR A C 1
ATOM 1613 O O . TYR A 1 199 ? 11.763 10.840 -20.685 1.00 82.75 199 TYR A O 1
ATOM 1621 N N . SER A 1 200 ? 9.668 10.395 -21.339 1.00 83.81 200 SER A N 1
ATOM 1622 C CA . SER A 1 200 ? 9.116 11.613 -20.733 1.00 83.81 200 SER A CA 1
ATOM 1623 C C . SER A 1 200 ? 9.371 11.710 -19.216 1.00 83.81 200 SER A C 1
ATOM 1625 O O . SER A 1 200 ? 9.736 12.772 -18.708 1.00 83.81 200 SER A O 1
ATOM 1627 N N . PHE A 1 201 ? 9.244 10.597 -18.481 1.00 84.25 201 PHE A N 1
ATOM 1628 C CA . PHE A 1 201 ? 9.513 10.551 -17.036 1.00 84.25 201 PHE A CA 1
ATOM 1629 C C . PHE A 1 201 ? 11.000 10.603 -16.710 1.00 84.25 201 PHE A C 1
ATOM 1631 O O . PHE A 1 201 ? 11.402 11.226 -15.729 1.00 84.25 201 PHE A O 1
ATOM 1638 N N . ALA A 1 202 ? 11.810 9.976 -17.550 1.00 81.81 202 ALA A N 1
ATOM 1639 C CA . ALA A 1 202 ? 13.249 10.053 -17.464 1.00 81.81 202 ALA A CA 1
ATOM 1640 C C . ALA A 1 202 ? 13.715 11.516 -17.641 1.00 81.81 202 ALA A C 1
ATOM 1642 O O . ALA A 1 202 ? 14.546 12.013 -16.878 1.00 81.81 202 ALA A O 1
ATOM 1643 N N . GLU A 1 203 ? 13.168 12.244 -18.625 1.00 81.56 203 GLU A N 1
ATOM 1644 C CA . GLU A 1 203 ? 13.537 13.642 -18.894 1.00 81.56 203 GLU A CA 1
ATOM 1645 C C . GLU A 1 203 ? 13.138 14.552 -17.731 1.00 81.56 203 GLU A C 1
ATOM 1647 O O . GLU A 1 203 ? 13.918 15.406 -17.300 1.00 81.56 203 GLU A O 1
ATOM 1652 N N . ALA A 1 204 ? 11.948 14.326 -17.171 1.00 82.25 204 ALA A N 1
ATOM 1653 C CA . ALA A 1 204 ? 11.505 15.003 -15.961 1.00 82.25 204 ALA A CA 1
ATOM 1654 C C . ALA A 1 204 ? 12.463 14.753 -14.782 1.00 82.25 204 ALA A C 1
ATOM 1656 O O . ALA A 1 204 ? 12.833 15.706 -14.094 1.00 82.25 204 ALA A O 1
ATOM 1657 N N . GLU A 1 205 ? 12.920 13.510 -14.583 1.00 83.94 205 GLU A N 1
ATOM 1658 C CA . GLU A 1 205 ? 13.916 13.177 -13.560 1.00 83.94 205 GLU A CA 1
ATOM 1659 C C . GLU A 1 205 ? 15.216 13.971 -13.749 1.00 83.94 205 GLU A C 1
ATOM 1661 O O . GLU A 1 205 ? 15.688 14.585 -12.792 1.00 83.94 205 GLU A O 1
ATOM 1666 N N . LEU A 1 206 ? 15.781 14.008 -14.963 1.00 80.94 206 LEU A N 1
ATOM 1667 C CA . LEU A 1 206 ? 17.008 14.769 -15.243 1.00 80.94 206 LEU A CA 1
ATOM 1668 C C . LEU A 1 206 ? 16.841 16.256 -14.960 1.00 80.94 206 LEU A C 1
ATOM 1670 O O . LEU A 1 206 ? 17.723 16.868 -14.362 1.00 80.94 206 LEU A O 1
ATOM 1674 N N . ARG A 1 207 ? 15.715 16.846 -15.370 1.00 82.12 207 ARG A N 1
ATOM 1675 C CA . ARG A 1 207 ? 15.447 18.272 -15.143 1.00 82.12 207 ARG A CA 1
ATOM 1676 C C . ARG A 1 207 ? 15.410 18.609 -13.657 1.00 82.12 207 ARG A C 1
ATOM 1678 O O . ARG A 1 207 ? 15.930 19.650 -13.271 1.00 82.12 207 ARG A O 1
ATOM 1685 N N . ILE A 1 208 ? 14.825 17.745 -12.829 1.00 80.75 208 ILE A N 1
ATOM 1686 C CA . ILE A 1 208 ? 14.851 17.907 -11.369 1.00 80.75 208 ILE A CA 1
ATOM 1687 C C . ILE A 1 208 ? 16.290 17.730 -10.861 1.00 80.75 208 ILE A C 1
ATOM 1689 O O . ILE A 1 208 ? 16.805 18.594 -10.159 1.00 80.75 208 ILE A O 1
ATOM 1693 N N . ARG A 1 209 ? 16.947 16.651 -11.311 1.00 77.62 209 ARG A N 1
ATOM 1694 C CA . ARG A 1 209 ? 18.343 16.242 -11.064 1.00 77.62 209 ARG A CA 1
ATOM 1695 C C . ARG A 1 209 ? 19.348 17.393 -11.162 1.00 77.62 209 ARG A C 1
ATOM 1697 O O . ARG A 1 209 ? 20.137 17.664 -10.263 1.00 77.62 209 ARG A O 1
ATOM 1704 N N . CYS A 1 210 ? 19.320 18.039 -12.322 1.00 75.75 210 CYS A N 1
ATOM 1705 C CA . CYS A 1 210 ? 20.279 19.057 -12.735 1.00 75.75 210 CYS A CA 1
ATOM 1706 C C . CYS A 1 210 ? 19.997 20.440 -12.141 1.00 75.75 210 CYS A C 1
ATOM 1708 O O . CYS A 1 210 ? 20.908 21.260 -12.079 1.00 75.75 210 CYS A O 1
ATOM 1710 N N . ASN A 1 211 ? 18.753 20.704 -11.734 1.00 76.69 211 ASN A N 1
ATOM 1711 C CA . ASN A 1 211 ? 18.354 21.973 -11.124 1.00 76.69 211 ASN A CA 1
ATOM 1712 C C . ASN A 1 211 ? 18.372 21.925 -9.587 1.00 76.69 211 ASN A C 1
ATOM 1714 O O . ASN A 1 211 ? 18.050 22.928 -8.949 1.00 76.69 211 ASN A O 1
ATOM 1718 N N . ASP A 1 212 ? 18.726 20.781 -8.991 1.00 72.50 212 ASP A N 1
ATOM 1719 C CA . ASP A 1 212 ? 18.917 20.650 -7.549 1.00 72.50 212 ASP A CA 1
ATOM 1720 C C . ASP A 1 212 ? 20.092 21.533 -7.094 1.00 72.50 212 ASP A C 1
ATOM 1722 O O . ASP A 1 212 ? 21.151 21.571 -7.723 1.00 72.50 212 ASP A O 1
ATOM 1726 N N . SER A 1 213 ? 19.901 22.261 -5.996 1.00 68.69 213 SER A N 1
ATOM 1727 C CA . SER A 1 213 ? 20.928 23.111 -5.391 1.00 68.69 213 SER A CA 1
ATOM 1728 C C . SER A 1 213 ? 22.017 22.303 -4.676 1.00 68.69 213 SER A C 1
ATOM 1730 O O . SER A 1 213 ? 23.097 22.842 -4.422 1.00 68.69 213 SER A O 1
ATOM 1732 N N . ASN A 1 214 ? 21.771 21.019 -4.389 1.00 66.31 214 ASN A N 1
ATOM 1733 C CA . ASN A 1 214 ? 22.759 20.073 -3.870 1.00 66.31 214 ASN A CA 1
ATOM 1734 C C . ASN A 1 214 ? 22.648 18.704 -4.575 1.00 66.31 214 ASN A C 1
ATOM 1736 O O . ASN A 1 214 ? 22.191 17.724 -3.978 1.00 66.31 214 ASN A O 1
ATOM 1740 N N . PRO A 1 215 ? 23.044 18.617 -5.854 1.00 64.31 215 PRO A N 1
ATOM 1741 C CA . PRO A 1 215 ? 22.802 17.434 -6.665 1.00 64.31 215 PRO A CA 1
ATOM 1742 C C . PRO A 1 215 ? 23.631 16.242 -6.175 1.00 64.31 215 PRO A C 1
ATOM 1744 O O . PRO A 1 215 ? 24.851 16.318 -6.013 1.00 64.31 215 PRO A O 1
ATOM 1747 N N . ASN A 1 216 ? 22.982 15.087 -6.015 1.00 66.44 216 ASN A N 1
ATOM 1748 C CA . ASN A 1 216 ? 23.698 13.822 -5.877 1.00 66.44 216 ASN A CA 1
ATOM 1749 C C . ASN A 1 216 ? 24.281 13.420 -7.243 1.00 66.44 216 ASN A C 1
ATOM 1751 O O . ASN A 1 216 ? 23.609 12.788 -8.063 1.00 66.44 216 ASN A O 1
ATOM 1755 N N . PHE A 1 217 ? 25.534 13.809 -7.484 1.00 64.50 217 PHE A N 1
ATOM 1756 C CA . PHE A 1 217 ? 26.218 13.647 -8.769 1.00 64.50 217 PHE A CA 1
ATOM 1757 C C . PHE A 1 217 ? 26.317 12.192 -9.256 1.00 64.50 217 PHE A C 1
ATOM 1759 O O . PHE A 1 217 ? 26.319 11.969 -10.463 1.00 64.50 217 PHE A O 1
ATOM 1766 N N . GLU A 1 218 ? 26.341 11.199 -8.361 1.00 64.12 218 GLU A N 1
ATOM 1767 C CA . GLU A 1 218 ? 26.366 9.774 -8.732 1.00 64.12 218 GLU A CA 1
ATOM 1768 C C . GLU A 1 218 ? 25.034 9.334 -9.364 1.00 64.12 218 GLU A C 1
ATOM 1770 O O . GLU A 1 218 ? 24.993 8.643 -10.387 1.00 64.12 218 GLU A O 1
ATOM 1775 N N . ILE A 1 219 ? 23.916 9.808 -8.809 1.00 60.69 219 ILE A N 1
ATOM 1776 C CA . ILE A 1 219 ? 22.586 9.531 -9.358 1.00 60.69 219 ILE A CA 1
ATOM 1777 C C . ILE A 1 219 ? 22.357 10.344 -10.641 1.00 60.69 219 ILE A C 1
ATOM 1779 O O . ILE A 1 219 ? 21.868 9.813 -11.638 1.00 60.69 219 ILE A O 1
ATOM 1783 N N . VAL A 1 220 ? 22.772 11.614 -10.662 1.00 64.38 220 VAL A N 1
ATOM 1784 C CA . VAL A 1 220 ? 22.689 12.459 -11.866 1.00 64.38 220 VAL A CA 1
ATOM 1785 C C . VAL A 1 220 ? 23.497 11.863 -13.023 1.00 64.38 220 VAL A C 1
ATOM 1787 O O . VAL A 1 220 ? 23.010 11.875 -14.145 1.00 64.38 220 VAL A O 1
ATOM 1790 N N . ALA A 1 221 ? 24.677 11.287 -12.772 1.00 61.84 221 ALA A N 1
ATOM 1791 C CA . ALA A 1 221 ? 25.509 10.669 -13.808 1.00 61.84 221 ALA A CA 1
ATOM 1792 C C . ALA A 1 221 ? 24.984 9.306 -14.296 1.00 61.84 221 ALA A C 1
ATOM 1794 O O . ALA A 1 221 ? 25.106 8.986 -15.477 1.00 61.84 221 ALA A O 1
ATOM 1795 N N . SER A 1 222 ? 24.361 8.514 -13.418 1.00 66.06 222 SER A N 1
ATOM 1796 C CA . SER A 1 222 ? 23.773 7.219 -13.800 1.00 66.06 222 SER A CA 1
ATOM 1797 C C . SER A 1 222 ? 22.455 7.356 -14.564 1.00 66.06 222 SER A C 1
ATOM 1799 O O . SER A 1 222 ? 22.074 6.439 -15.296 1.00 66.06 222 SER A O 1
ATOM 1801 N N . THR A 1 223 ? 21.778 8.505 -14.454 1.00 65.75 223 THR A N 1
ATOM 1802 C CA . THR A 1 223 ? 20.516 8.751 -15.160 1.00 65.75 223 THR A CA 1
ATOM 1803 C C . THR A 1 223 ? 20.738 8.731 -16.692 1.00 65.75 223 THR A C 1
ATOM 1805 O O . THR A 1 223 ? 20.149 7.865 -17.335 1.00 65.75 223 THR A O 1
ATOM 1808 N N . PRO A 1 224 ? 21.640 9.526 -17.315 1.00 65.44 224 PRO A N 1
ATOM 1809 C CA . PRO A 1 224 ? 21.930 9.469 -18.757 1.00 65.44 224 PRO A CA 1
ATOM 1810 C C . PRO A 1 224 ? 22.386 8.098 -19.283 1.00 65.44 224 PRO A C 1
ATOM 1812 O O . PRO A 1 224 ? 22.010 7.704 -20.386 1.00 65.44 224 PRO A O 1
ATOM 1815 N N . GLU A 1 225 ? 23.165 7.340 -18.505 1.00 66.94 225 GLU A N 1
ATOM 1816 C CA . GLU A 1 225 ? 23.556 5.972 -18.880 1.00 66.94 225 GLU A CA 1
ATOM 1817 C C . GLU A 1 225 ? 22.356 5.022 -18.901 1.00 66.94 225 GLU A C 1
ATOM 1819 O O . GLU A 1 225 ? 22.220 4.183 -19.794 1.00 66.94 225 GLU A O 1
ATOM 1824 N N . TRP A 1 226 ? 21.4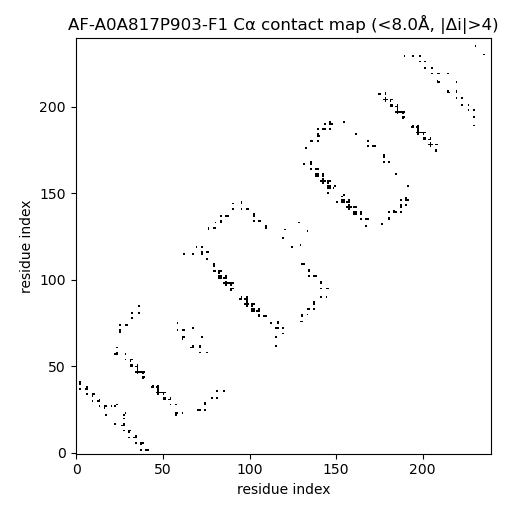62 5.152 -17.921 1.00 66.88 226 TRP A N 1
ATOM 1825 C CA . TRP A 1 226 ? 20.212 4.406 -17.876 1.00 66.88 226 TRP A CA 1
ATOM 1826 C C . TRP A 1 226 ? 19.278 4.790 -19.034 1.00 66.88 226 TRP A C 1
ATOM 1828 O O . TRP A 1 226 ? 18.707 3.907 -19.671 1.00 66.88 226 TRP A O 1
ATOM 1838 N N . PHE A 1 227 ? 19.209 6.074 -19.390 1.00 66.75 227 PHE A N 1
ATOM 1839 C CA . PHE A 1 227 ? 18.520 6.555 -20.591 1.00 66.75 227 PHE A CA 1
ATOM 1840 C C . PHE A 1 227 ? 19.047 5.926 -21.876 1.00 66.75 227 PHE A C 1
ATOM 1842 O O . PHE A 1 227 ? 18.258 5.481 -22.706 1.00 66.75 227 PHE A O 1
ATOM 1849 N N . ALA A 1 228 ? 20.370 5.857 -22.039 1.00 65.75 228 ALA A N 1
ATOM 1850 C CA . ALA A 1 228 ? 20.977 5.217 -23.202 1.00 65.75 228 ALA A CA 1
ATOM 1851 C C . ALA A 1 228 ? 20.581 3.731 -23.300 1.00 65.75 228 ALA A C 1
ATOM 1853 O O . ALA A 1 228 ? 20.415 3.205 -24.395 1.00 65.75 228 ALA A O 1
ATOM 1854 N N . ARG A 1 229 ? 20.348 3.057 -22.163 1.00 65.88 229 ARG A N 1
ATOM 1855 C CA . ARG A 1 229 ? 19.866 1.664 -22.119 1.00 65.88 229 ARG A CA 1
ATOM 1856 C C . ARG A 1 229 ? 18.380 1.499 -22.445 1.00 65.88 229 ARG A C 1
ATOM 1858 O O . ARG A 1 229 ? 17.988 0.388 -22.794 1.00 65.88 229 ARG A O 1
ATOM 1865 N N . LEU A 1 230 ? 17.560 2.551 -22.351 1.00 63.34 230 LEU A N 1
ATOM 1866 C CA . LEU A 1 230 ? 16.161 2.506 -22.808 1.00 63.34 230 LEU A CA 1
ATOM 1867 C C . LEU A 1 230 ? 16.064 2.307 -24.330 1.00 63.34 230 LEU A C 1
ATOM 1869 O O . LEU A 1 230 ? 15.072 1.766 -24.810 1.00 63.34 230 LEU A O 1
ATOM 1873 N N . TYR A 1 231 ? 17.110 2.678 -25.075 1.00 60.62 231 TYR A N 1
ATOM 1874 C CA . TYR A 1 231 ? 17.211 2.505 -26.522 1.00 60.62 231 TYR A CA 1
ATOM 1875 C C . TYR A 1 231 ? 18.443 1.667 -26.892 1.00 60.62 231 TYR A C 1
ATOM 1877 O O . TYR A 1 231 ? 19.478 2.217 -27.260 1.00 60.62 231 TYR A O 1
ATOM 1885 N N . PRO A 1 232 ? 18.361 0.326 -26.848 1.00 53.41 232 PRO A N 1
ATOM 1886 C CA . PRO A 1 232 ? 19.487 -0.511 -27.250 1.00 53.41 232 PRO A CA 1
ATOM 1887 C C . PRO A 1 232 ? 19.745 -0.525 -28.769 1.00 53.41 232 PRO A C 1
ATOM 1889 O O . PRO A 1 232 ? 20.790 -1.020 -29.171 1.00 53.41 232 PRO A O 1
ATOM 1892 N N . ASN A 1 233 ? 18.843 0.006 -29.611 1.00 45.72 233 ASN A N 1
ATOM 1893 C CA . ASN A 1 233 ? 18.989 -0.019 -31.072 1.00 45.72 233 ASN A CA 1
ATOM 1894 C C . ASN A 1 233 ? 18.758 1.357 -31.720 1.00 45.72 233 ASN A C 1
ATOM 1896 O O . ASN A 1 233 ? 17.738 2.008 -31.505 1.00 45.72 233 ASN A O 1
ATOM 1900 N N . GLU A 1 234 ? 19.706 1.736 -32.577 1.00 45.59 234 GLU A N 1
ATOM 1901 C CA . GLU A 1 234 ? 19.940 3.026 -33.247 1.00 45.59 234 GLU A CA 1
ATOM 1902 C C . GLU A 1 234 ? 18.828 3.552 -34.188 1.00 45.59 234 GLU A C 1
ATOM 1904 O O . GLU A 1 234 ? 19.079 4.444 -34.992 1.00 45.59 234 GLU A O 1
ATOM 1909 N N . SER A 1 235 ? 17.591 3.052 -34.142 1.00 47.06 235 SER A N 1
ATOM 1910 C CA . SER A 1 235 ? 16.569 3.430 -35.143 1.00 47.06 235 SER A CA 1
ATOM 1911 C C . SER A 1 235 ? 15.710 4.645 -34.773 1.00 47.06 235 SER A C 1
ATOM 1913 O O . SER A 1 235 ? 15.007 5.163 -35.634 1.00 47.06 235 SER A O 1
ATOM 1915 N N . THR A 1 236 ? 15.758 5.128 -33.529 1.00 44.06 236 THR A N 1
ATOM 1916 C CA . THR A 1 236 ? 14.963 6.287 -33.068 1.00 44.06 236 THR A CA 1
ATOM 1917 C C . THR A 1 236 ? 15.784 7.549 -32.807 1.00 44.06 236 THR A C 1
ATOM 1919 O O . THR A 1 236 ? 15.204 8.605 -32.582 1.00 44.06 236 THR A O 1
ATOM 1922 N N . MET A 1 237 ? 17.113 7.510 -32.966 1.00 42.03 237 MET A N 1
ATOM 1923 C CA . MET A 1 237 ? 17.958 8.720 -32.950 1.00 42.03 237 MET A CA 1
ATOM 1924 C C . MET A 1 237 ? 17.803 9.606 -34.207 1.00 42.03 237 MET A C 1
ATOM 1926 O O . MET A 1 237 ? 18.581 10.532 -34.405 1.00 42.03 237 MET A O 1
ATOM 1930 N N . GLN A 1 238 ? 16.813 9.337 -35.068 1.00 33.84 238 GLN A N 1
ATOM 1931 C CA . GLN A 1 238 ? 16.509 10.142 -36.259 1.00 33.84 238 GLN A CA 1
ATOM 1932 C C . GLN A 1 238 ? 15.264 11.030 -36.127 1.00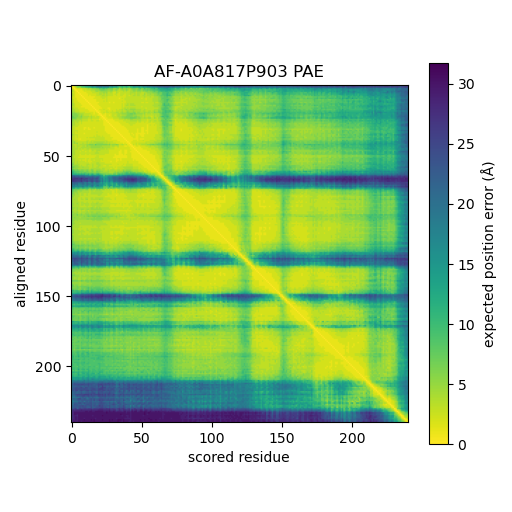 33.84 238 GLN A C 1
ATOM 1934 O O . GLN A 1 238 ? 14.825 11.596 -37.125 1.00 33.84 238 GLN A O 1
ATOM 1939 N N . ILE A 1 239 ? 14.696 11.191 -34.929 1.00 38.38 239 ILE A N 1
ATOM 1940 C CA . ILE A 1 239 ? 13.673 12.223 -34.700 1.00 38.38 239 ILE A CA 1
ATOM 1941 C C . ILE A 1 239 ? 14.145 13.179 -33.602 1.00 38.38 239 ILE A C 1
ATOM 1943 O O . ILE A 1 239 ? 13.604 13.217 -32.501 1.00 38.38 239 ILE A O 1
ATOM 1947 N N . LEU A 1 240 ? 15.182 13.939 -33.943 1.00 36.16 240 LEU A N 1
ATOM 1948 C CA . LEU A 1 240 ? 15.466 15.298 -33.476 1.00 36.16 240 LEU A CA 1
ATOM 1949 C C . LEU A 1 240 ? 15.925 16.106 -34.696 1.00 36.16 240 LEU A C 1
ATOM 1951 O O . LEU A 1 240 ? 15.666 17.328 -34.708 1.00 36.16 240 LEU A O 1
#

pLDDT: mean 79.36, std 13.36, range [33.84, 93.75]

Secondary structure (DSSP, 8-state):
--HHHHHHHHHHHHHHHHHHS-TT-HHHHHHHHHHHHHHHHTT-HHHHHHHHHHHHHHHHHHHHSS---TTHHHHHHHHHHHHHHHHHHHHHTT-HHHHHHHHHHHHHHHHHHHHHHHHHHTT----SS-HHHHHHHHHHHHHHHHHHTT-TTHHHHHHHHHHHHHHHHTT---HHHHHHHHHHHHHHHHHTT-HHHHHHHHHHHHHHHHH-SS--HHHHHHHHHHHHHH--STTSTT--

InterPro domains:
  IPR011990 Tetratricopeptide-like helical domain superfamily [G3DSA:1.25.40.10] (1-172)
  IPR011990 Tetratricopeptide-like helical domain superfamily [SSF48452] (9-214)

Mean predicted aligned error: 8.83 Å

Organism: NCBI:txid392032

Solvent-accessible surface area (backbone atoms only — not comparable to full-atom values): 13170 Å² total; per-residue (Å²): 131,67,58,68,58,56,46,51,52,44,51,51,50,45,60,51,39,70,74,76,46,63,89,75,35,62,70,52,41,52,41,33,48,50,47,15,50,46,27,45,78,68,72,34,52,73,60,13,51,56,26,46,48,54,34,49,53,41,54,50,57,47,72,73,41,95,65,76,46,87,70,52,43,60,52,55,46,50,53,36,43,52,28,50,54,49,20,56,50,22,52,74,71,66,38,53,71,59,16,51,52,33,45,52,51,27,52,54,52,42,71,74,41,40,78,55,46,53,70,48,64,81,64,78,64,99,62,96,67,60,61,66,62,55,48,43,54,47,34,37,52,53,26,35,52,30,50,74,66,72,41,94,66,31,51,61,54,20,53,52,35,48,53,52,29,51,62,60,51,72,73,57,82,56,60,70,57,49,27,55,43,25,47,44,45,16,52,36,27,43,77,68,73,36,55,69,65,13,49,56,29,42,50,53,20,49,57,49,42,73,70,44,95,77,55,60,60,71,61,52,59,47,45,61,58,52,54,53,61,76,53,85,61,88,79,66,82,78,81,124

Foldseek 3Di:
DPLVVVLVVLVVVLVVCVVVDPLLDLSNLVSLLVNLLSCVVVVNNVSSVVSVVSSVVSLVVCVPDPCLDLSNLVSLQVSLVSLLVQLVVCVVVLNLVSNLVSLVVSVVSCVVCVVSNVVNVVVPDVDPDGSLLSSLVSLLSSLQSLLVVDDPVSPVVSVVSLVVSCVSLVPDPPLVSNLVSLQSSLVSCLSVVNLVSSVVSLVSSLVSQVPDPDHPVVVNVVSVVVNVVSDPDDPPVPPD